Protein AF-A0A4Y9ZM59-F1 (afdb_monomer_lite)

Secondary structure (DSSP, 8-state):
-----------PPPHHHHHHHHHHHHHHHHHT-SS-EEEEEEEEEETT-B-TTSSBHHHHSGGG---EEEE---STTHHHHHHHHHHHHHHTT--EEEEEEE--TTT-HHHHHHHHHHTTT-EEEEEPPPPPPPSSHHHHHHHHHHHHHHHS-TT--SHHHHHHHHHHHHHHHHHHHHHHHHHHHHHH---TT--GGG--SGGGS-EEEEEETTEEEEE-TTS------------GGGTGGGG----GGGTTTEEEEEEEE-S-------------------------------

Structure (mmCIF, N/CA/C/O backbone):
data_AF-A0A4Y9ZM59-F1
#
_entry.id   AF-A0A4Y9ZM59-F1
#
loop_
_atom_site.group_PDB
_atom_site.id
_atom_site.type_symbol
_atom_site.label_atom_id
_atom_site.label_alt_id
_atom_site.label_comp_id
_atom_site.label_asym_id
_atom_site.label_entity_id
_atom_site.label_seq_id
_atom_site.pdbx_PDB_ins_code
_atom_site.Cartn_x
_atom_site.Cartn_y
_atom_site.Cartn_z
_atom_site.occupancy
_atom_site.B_iso_or_equiv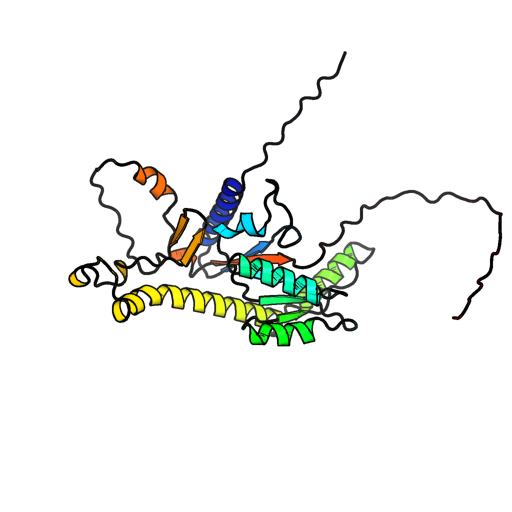
_atom_site.auth_seq_id
_atom_site.auth_comp_id
_atom_site.auth_asym_id
_atom_site.auth_atom_id
_atom_site.pdbx_PDB_model_num
ATOM 1 N N . MET A 1 1 ? 53.837 2.249 18.910 1.00 37.16 1 MET A N 1
ATOM 2 C CA . MET A 1 1 ? 52.799 3.289 18.779 1.00 37.16 1 MET A CA 1
ATOM 3 C C . MET A 1 1 ? 51.640 2.631 18.051 1.00 37.16 1 MET A C 1
ATOM 5 O O . MET A 1 1 ? 51.620 2.629 16.829 1.00 37.16 1 MET A O 1
ATOM 9 N N . ALA A 1 2 ? 50.800 1.910 18.793 1.00 40.06 2 ALA A N 1
ATOM 10 C CA . ALA A 1 2 ? 49.597 1.300 18.241 1.00 40.06 2 ALA A CA 1
ATOM 11 C C . ALA A 1 2 ? 48.566 2.420 18.102 1.00 40.06 2 ALA A C 1
ATOM 13 O O . ALA A 1 2 ? 48.286 3.103 19.083 1.00 40.06 2 ALA A O 1
ATOM 14 N N . SER A 1 3 ? 48.089 2.670 16.886 1.00 45.97 3 SER A N 1
ATOM 15 C CA . SER A 1 3 ? 46.972 3.580 16.667 1.00 45.97 3 SER A CA 1
ATOM 16 C C . SER A 1 3 ? 45.722 2.918 17.234 1.00 45.97 3 SER A C 1
ATOM 18 O O . SER A 1 3 ? 45.238 1.933 16.675 1.00 45.97 3 SER A O 1
ATOM 20 N N . GLU A 1 4 ? 45.231 3.433 18.353 1.00 49.91 4 GLU A N 1
ATOM 21 C CA . GLU A 1 4 ? 43.876 3.176 18.821 1.00 49.91 4 GLU A CA 1
ATOM 22 C C . GLU A 1 4 ? 42.927 3.711 17.741 1.00 49.91 4 GLU A C 1
ATOM 24 O O . GLU A 1 4 ? 42.759 4.917 17.575 1.00 49.91 4 GLU A O 1
ATOM 29 N N . GLN A 1 5 ? 42.384 2.813 16.917 1.00 52.41 5 GLN A N 1
ATOM 30 C CA . GLN A 1 5 ? 41.197 3.124 16.134 1.00 52.41 5 GLN A CA 1
ATOM 31 C C . GLN A 1 5 ? 40.055 3.211 17.141 1.00 52.41 5 GLN A C 1
ATOM 33 O O . GLN A 1 5 ? 39.626 2.190 17.675 1.00 52.41 5 GLN A O 1
ATOM 38 N N . GLU A 1 6 ? 39.619 4.433 17.442 1.00 52.19 6 GLU A N 1
ATOM 39 C CA . GLU A 1 6 ? 38.349 4.663 18.119 1.00 52.19 6 GLU A CA 1
ATOM 40 C C . GLU A 1 6 ? 37.259 3.954 17.315 1.00 52.19 6 GLU A C 1
ATOM 42 O O . GLU A 1 6 ? 36.920 4.335 16.192 1.00 52.19 6 GLU A O 1
ATOM 47 N N . ASP A 1 7 ? 36.765 2.864 17.891 1.00 57.44 7 ASP A N 1
ATOM 48 C CA . ASP A 1 7 ? 35.659 2.070 17.390 1.00 57.44 7 ASP A CA 1
ATOM 49 C C . ASP A 1 7 ? 34.407 2.951 17.500 1.00 57.44 7 ASP A C 1
ATOM 51 O O . ASP A 1 7 ? 33.736 2.996 18.534 1.00 57.44 7 ASP A O 1
ATOM 55 N N . ASN A 1 8 ? 34.167 3.773 16.473 1.00 59.28 8 ASN A N 1
ATOM 56 C CA . ASN A 1 8 ? 33.028 4.679 16.398 1.00 59.28 8 ASN A CA 1
ATOM 57 C C . ASN A 1 8 ? 31.763 3.824 16.269 1.00 59.28 8 ASN A C 1
ATOM 59 O O . ASN A 1 8 ? 31.292 3.523 15.170 1.00 59.28 8 ASN A O 1
ATOM 63 N N . LYS A 1 9 ? 31.276 3.338 17.413 1.00 72.25 9 LYS A N 1
ATOM 64 C CA . LYS A 1 9 ? 30.174 2.391 17.515 1.00 72.25 9 LYS A CA 1
ATOM 65 C C . LYS A 1 9 ? 28.905 3.086 17.040 1.00 72.25 9 LYS A C 1
ATOM 67 O O . LYS A 1 9 ? 28.252 3.798 17.799 1.00 72.25 9 LYS A O 1
ATOM 72 N N . VAL A 1 10 ? 28.581 2.888 15.765 1.00 79.38 10 VAL A N 1
ATOM 73 C CA . VAL A 1 10 ? 27.355 3.393 15.148 1.00 79.38 10 VAL A CA 1
ATOM 74 C C . VAL A 1 10 ? 26.171 2.888 15.969 1.00 79.38 10 VAL A C 1
ATOM 76 O O . VAL A 1 10 ? 25.938 1.683 16.070 1.00 79.38 10 VAL A O 1
ATOM 79 N N . ILE A 1 11 ? 25.443 3.811 16.598 1.00 89.00 11 ILE A N 1
ATOM 80 C CA . ILE A 1 11 ? 24.232 3.486 17.350 1.00 89.00 11 ILE A CA 1
ATOM 81 C C . ILE A 1 11 ? 23.124 3.244 16.331 1.00 89.00 11 ILE A C 1
ATOM 83 O O . ILE A 1 11 ? 22.674 4.166 15.653 1.00 89.00 11 ILE A O 1
ATOM 87 N N . ILE A 1 12 ? 22.709 1.988 16.213 1.00 91.94 12 ILE A N 1
ATOM 88 C CA . ILE A 1 12 ? 21.618 1.583 15.332 1.00 91.94 12 ILE A CA 1
ATOM 89 C C . ILE A 1 12 ? 20.288 1.889 16.043 1.00 91.94 12 ILE A C 1
ATOM 91 O O . ILE A 1 12 ? 20.091 1.409 17.164 1.00 91.94 12 ILE A O 1
ATOM 95 N N . PRO A 1 13 ? 19.381 2.681 15.441 1.00 93.19 13 PRO A N 1
ATOM 96 C CA . PRO A 1 13 ? 18.074 2.950 16.032 1.00 93.19 13 PRO A CA 1
ATOM 97 C C . PRO A 1 13 ? 17.221 1.676 16.090 1.00 93.19 13 PRO A C 1
ATOM 99 O O . PRO A 1 13 ? 17.312 0.812 15.218 1.00 93.19 13 PRO A O 1
ATOM 102 N N . SER A 1 14 ? 16.367 1.571 17.110 1.00 94.19 14 SER A N 1
ATOM 103 C CA . SER A 1 14 ? 15.358 0.510 17.182 1.00 94.19 14 SER A CA 1
ATOM 104 C C . SER A 1 14 ? 14.241 0.738 16.162 1.00 94.19 14 SER A C 1
ATOM 106 O O . SER A 1 14 ? 13.995 1.875 15.750 1.00 94.19 14 SER A O 1
ATOM 108 N N . ASP A 1 15 ? 13.502 -0.320 15.821 1.00 93.12 15 ASP A N 1
ATOM 109 C CA . ASP A 1 15 ? 12.327 -0.203 14.945 1.00 93.12 15 ASP A CA 1
ATOM 110 C C . ASP A 1 15 ? 11.278 0.750 15.510 1.00 93.12 15 ASP A C 1
ATOM 112 O O . ASP A 1 15 ? 10.716 1.546 14.773 1.00 93.12 15 ASP A O 1
ATOM 116 N N . ASP A 1 16 ? 11.061 0.735 16.826 1.00 91.69 16 ASP A N 1
ATOM 117 C CA . ASP A 1 16 ? 10.148 1.669 17.490 1.00 91.69 16 ASP A CA 1
ATOM 118 C C . ASP A 1 16 ? 10.571 3.132 17.269 1.00 91.69 16 ASP A C 1
ATOM 120 O O . ASP A 1 16 ? 9.745 3.984 16.940 1.00 91.69 16 ASP A O 1
ATOM 124 N N . THR A 1 17 ? 11.873 3.419 17.368 1.00 94.12 17 THR A N 1
ATOM 125 C CA . THR A 1 17 ? 12.410 4.762 17.095 1.00 94.12 17 THR A CA 1
ATOM 126 C C . THR A 1 17 ? 12.196 5.144 15.632 1.00 94.12 17 THR A C 1
ATOM 128 O O . THR A 1 17 ? 11.771 6.261 15.331 1.00 94.12 17 THR A O 1
ATOM 131 N N . PHE A 1 18 ? 12.464 4.206 14.724 1.00 93.75 18 PHE A N 1
ATOM 132 C CA . PHE A 1 18 ? 12.279 4.381 13.290 1.00 93.75 18 PHE A CA 1
ATOM 133 C C . PHE A 1 18 ? 10.810 4.662 12.933 1.00 93.75 18 PHE A C 1
ATOM 135 O O . PHE A 1 18 ? 10.507 5.689 12.329 1.00 93.75 18 PHE A O 1
ATOM 142 N N . VAL A 1 19 ? 9.887 3.815 13.383 1.00 92.69 19 VAL A N 1
ATOM 143 C CA . VAL A 1 19 ? 8.442 3.937 13.147 1.00 92.69 19 VAL A CA 1
ATOM 144 C C . VAL A 1 19 ? 7.892 5.235 13.722 1.00 92.69 19 VAL A C 1
ATOM 146 O O . VAL A 1 19 ? 7.147 5.936 13.039 1.00 92.69 19 VAL A O 1
ATOM 149 N N . LYS A 1 20 ? 8.281 5.608 14.948 1.00 91.75 20 LYS A N 1
ATOM 150 C CA . LYS A 1 20 ? 7.868 6.882 15.557 1.00 91.75 20 LYS A CA 1
ATOM 151 C C . LYS A 1 20 ? 8.358 8.082 14.758 1.00 91.75 20 LYS A C 1
ATOM 153 O O . LYS A 1 20 ? 7.621 9.061 14.640 1.00 91.75 20 LYS A O 1
ATOM 158 N N . SER A 1 21 ? 9.565 8.007 14.198 1.00 95.31 21 SER A N 1
ATOM 159 C CA . SER A 1 21 ? 10.110 9.051 13.329 1.00 95.31 21 SER A CA 1
ATOM 160 C C . SER A 1 21 ? 9.319 9.167 12.024 1.00 95.31 21 SER A C 1
ATOM 162 O O . SER A 1 21 ? 8.886 10.269 11.685 1.00 95.31 21 SER A O 1
ATOM 164 N N . VAL A 1 22 ? 9.040 8.044 11.352 1.00 93.31 22 VAL A N 1
ATOM 165 C CA . VAL A 1 22 ? 8.212 8.012 10.132 1.00 93.31 22 VAL A CA 1
ATOM 166 C C . VAL A 1 22 ? 6.808 8.551 10.416 1.00 93.31 22 VAL A C 1
ATOM 168 O O . VAL A 1 22 ? 6.355 9.469 9.738 1.00 93.31 22 VAL A O 1
ATOM 171 N N . ALA A 1 23 ? 6.145 8.063 11.468 1.00 91.12 23 ALA A N 1
ATOM 172 C CA . ALA A 1 23 ? 4.816 8.524 11.867 1.00 91.12 23 ALA A CA 1
ATOM 173 C C . ALA A 1 23 ? 4.802 10.019 12.227 1.00 91.12 23 ALA A C 1
ATOM 175 O O . ALA A 1 23 ? 3.873 10.740 11.871 1.00 91.12 23 ALA A O 1
ATOM 176 N N . GLY A 1 24 ? 5.833 10.501 12.927 1.00 92.19 24 GLY A N 1
ATOM 177 C CA . GLY A 1 24 ? 5.987 11.916 13.256 1.00 92.19 24 GLY A CA 1
ATOM 178 C C . GLY A 1 24 ? 6.138 12.788 12.013 1.00 92.19 24 GLY A C 1
ATOM 179 O O . GLY A 1 24 ? 5.516 13.847 11.935 1.00 92.19 24 GLY A O 1
ATOM 180 N N . HIS A 1 25 ? 6.905 12.323 11.025 1.00 94.06 25 HIS A N 1
ATOM 181 C CA . HIS A 1 25 ? 7.064 13.022 9.755 1.00 94.06 25 HIS A CA 1
ATOM 182 C C . HIS A 1 25 ? 5.752 13.070 8.964 1.00 94.06 25 HIS A C 1
ATOM 184 O O . HIS A 1 25 ? 5.335 14.156 8.572 1.00 94.06 25 HIS A O 1
ATOM 190 N N . ILE A 1 26 ? 5.055 11.933 8.836 1.00 89.25 26 ILE A N 1
ATOM 191 C CA . ILE A 1 26 ? 3.725 11.848 8.209 1.00 89.25 26 ILE A CA 1
ATOM 192 C C . ILE A 1 26 ? 2.765 12.870 8.830 1.00 89.25 26 ILE A C 1
ATOM 194 O O . ILE A 1 26 ? 2.164 13.676 8.120 1.00 89.25 26 ILE A O 1
ATOM 198 N N . ARG A 1 27 ? 2.669 12.894 10.167 1.00 86.94 27 ARG A N 1
ATOM 199 C CA . ARG A 1 27 ? 1.811 13.847 10.890 1.00 86.94 27 ARG A CA 1
ATOM 200 C C . ARG A 1 27 ? 2.196 15.296 10.618 1.00 86.94 27 ARG A C 1
ATOM 202 O O . ARG A 1 27 ? 1.320 16.126 10.407 1.00 86.94 27 ARG A O 1
ATOM 209 N N . SER A 1 28 ? 3.492 15.602 10.617 1.00 89.94 28 SER A N 1
ATOM 210 C CA . SER A 1 28 ? 3.974 16.956 10.337 1.00 89.94 28 SER A CA 1
ATOM 211 C C . SER A 1 28 ? 3.612 17.411 8.923 1.00 89.94 28 SER A C 1
ATOM 213 O O . SER A 1 28 ? 3.236 18.567 8.747 1.00 89.94 28 SER A O 1
ATOM 215 N N . CYS A 1 29 ? 3.725 16.529 7.927 1.00 88.81 29 CYS A N 1
ATOM 216 C CA . CYS A 1 29 ? 3.346 16.830 6.548 1.00 88.81 29 CYS A CA 1
ATOM 217 C C . CYS A 1 29 ? 1.842 17.078 6.433 1.00 88.81 29 CYS A C 1
ATOM 219 O O . CYS A 1 29 ? 1.421 18.086 5.873 1.00 88.81 29 CYS A O 1
ATOM 221 N N . ALA A 1 30 ? 1.037 16.200 7.022 1.00 84.38 30 ALA A N 1
ATOM 222 C CA . ALA A 1 30 ? -0.411 16.298 6.960 1.00 84.38 30 ALA A CA 1
ATOM 223 C C . ALA A 1 30 ? -0.966 17.518 7.720 1.00 84.38 30 ALA A C 1
ATOM 225 O O . ALA A 1 30 ? -1.867 18.182 7.219 1.00 84.38 30 ALA A O 1
ATOM 226 N N . ALA A 1 31 ? -0.383 17.892 8.866 1.00 85.38 31 ALA A N 1
ATOM 227 C CA . ALA A 1 31 ? -0.738 19.128 9.575 1.00 85.38 31 ALA A CA 1
ATOM 228 C C . ALA A 1 31 ? -0.400 20.401 8.772 1.00 85.38 31 ALA A C 1
ATOM 230 O O . ALA A 1 31 ? -1.023 21.443 8.971 1.00 85.38 31 ALA A O 1
ATOM 231 N N . GLY A 1 32 ? 0.589 20.323 7.876 1.00 84.38 32 GLY A N 1
ATOM 232 C CA . GLY A 1 32 ? 0.970 21.407 6.973 1.00 84.38 32 GLY A CA 1
ATOM 233 C C . GLY A 1 32 ? 0.144 21.484 5.686 1.00 84.38 32 GLY A C 1
ATOM 234 O O . GLY A 1 32 ? 0.296 22.456 4.947 1.00 84.38 32 GLY A O 1
ATOM 235 N N . SER A 1 33 ? -0.714 20.497 5.408 1.00 81.31 33 SER A N 1
ATOM 236 C CA . SER A 1 33 ? -1.552 20.471 4.207 1.00 81.31 33 SER A CA 1
ATOM 237 C C . SER A 1 33 ? -2.942 21.039 4.489 1.00 81.31 33 SER A C 1
ATOM 239 O O . SER A 1 33 ? -3.630 20.621 5.424 1.00 81.31 33 SER A O 1
ATOM 241 N N . SER A 1 34 ? -3.377 21.997 3.668 1.00 78.25 34 SER A N 1
ATOM 242 C CA . SER A 1 34 ? -4.744 22.533 3.713 1.00 78.25 34 SER A CA 1
ATOM 243 C C . SER A 1 34 ? -5.733 21.720 2.878 1.00 78.25 34 SER A C 1
ATOM 245 O O . SER A 1 34 ? -6.927 21.770 3.151 1.00 78.25 34 SER A O 1
ATOM 247 N N . GLU A 1 35 ? -5.234 20.973 1.895 1.00 80.25 35 GLU A N 1
ATOM 248 C CA . GLU A 1 35 ? -6.019 20.167 0.959 1.00 80.25 35 GLU A CA 1
ATOM 249 C C . GLU A 1 35 ? -5.703 18.673 1.132 1.00 80.25 35 GLU A C 1
ATOM 251 O O . GLU A 1 35 ? -4.628 18.336 1.651 1.00 80.25 35 GLU A O 1
ATOM 256 N N . PRO A 1 36 ? -6.594 17.774 0.675 1.00 77.44 36 PRO A N 1
ATOM 257 C CA . PRO A 1 36 ? -6.268 16.365 0.505 1.00 77.44 36 PRO A CA 1
ATOM 258 C C . PRO A 1 36 ? -5.009 16.171 -0.347 1.00 77.44 36 PRO A C 1
ATOM 260 O O . PRO A 1 36 ? -4.845 16.798 -1.394 1.00 77.44 36 PRO A O 1
ATOM 263 N N . ALA A 1 37 ? -4.112 15.308 0.114 1.00 84.44 37 ALA A N 1
ATOM 264 C CA . ALA A 1 37 ? -2.832 15.025 -0.515 1.00 84.44 37 ALA A CA 1
ATOM 265 C C . ALA A 1 37 ? -2.479 13.536 -0.406 1.00 84.44 37 ALA A C 1
ATOM 267 O O . ALA A 1 37 ? -3.027 12.800 0.411 1.00 84.44 37 ALA A O 1
ATOM 268 N N . HIS A 1 38 ? -1.506 13.100 -1.201 1.00 85.44 38 HIS A N 1
ATOM 269 C CA . HIS A 1 38 ? -0.930 11.761 -1.095 1.00 85.44 38 HIS A CA 1
ATOM 270 C C . HIS A 1 38 ? 0.494 11.851 -0.559 1.00 85.44 38 HIS A C 1
ATOM 272 O O . HIS A 1 38 ? 1.251 12.761 -0.905 1.00 85.44 38 HIS A O 1
ATOM 278 N N . MET A 1 39 ? 0.884 10.869 0.243 1.00 89.56 39 MET A N 1
ATOM 279 C CA . MET A 1 39 ? 2.252 10.688 0.701 1.00 89.56 39 MET A CA 1
ATOM 280 C C . MET A 1 39 ? 2.691 9.254 0.448 1.00 89.56 39 MET A C 1
ATOM 282 O O . MET A 1 39 ? 2.140 8.303 0.994 1.00 89.56 39 MET A O 1
ATOM 286 N N . TYR A 1 40 ? 3.742 9.104 -0.344 1.00 91.69 40 TYR A N 1
ATOM 287 C CA . TYR A 1 40 ? 4.323 7.805 -0.640 1.00 91.69 40 TYR A CA 1
ATOM 288 C C . TYR A 1 40 ? 5.501 7.543 0.296 1.00 91.69 40 TYR A C 1
ATOM 290 O O . TYR A 1 40 ? 6.443 8.334 0.367 1.00 91.69 40 TYR A O 1
ATOM 298 N N . VAL A 1 41 ? 5.445 6.429 1.024 1.00 94.25 41 VAL A N 1
ATOM 299 C CA . VAL A 1 41 ? 6.530 5.945 1.881 1.00 94.25 41 VAL A CA 1
ATOM 300 C C . VAL A 1 41 ? 7.220 4.799 1.155 1.00 94.25 41 VAL A C 1
ATOM 302 O O . VAL A 1 41 ? 6.751 3.663 1.172 1.00 94.25 41 VAL A O 1
ATOM 305 N N . GLU A 1 42 ? 8.330 5.100 0.488 1.00 96.12 42 GLU A N 1
ATOM 306 C CA . GLU A 1 42 ? 9.127 4.093 -0.212 1.00 96.12 42 GLU A CA 1
ATOM 307 C C . GLU A 1 42 ? 9.954 3.254 0.772 1.00 96.12 42 GLU A C 1
ATOM 309 O O . GLU A 1 42 ? 10.648 3.776 1.647 1.00 96.12 42 GLU A O 1
ATOM 314 N N . THR A 1 43 ? 9.878 1.932 0.624 1.00 95.12 43 THR A N 1
ATOM 315 C CA . THR A 1 43 ? 10.712 0.974 1.365 1.00 95.12 43 THR A CA 1
ATOM 316 C C . THR A 1 43 ? 12.021 0.670 0.634 1.00 95.12 43 THR A C 1
ATOM 318 O O . THR A 1 43 ? 12.172 0.915 -0.560 1.00 95.12 43 THR A O 1
ATOM 321 N N . ALA A 1 44 ? 12.993 0.086 1.334 1.00 92.31 44 ALA A N 1
ATOM 322 C CA . ALA A 1 44 ? 14.298 -0.238 0.769 1.00 92.31 44 ALA A CA 1
ATOM 323 C C . ALA A 1 44 ? 14.401 -1.720 0.373 1.00 92.31 44 ALA A C 1
ATOM 325 O O . ALA A 1 44 ? 14.603 -2.597 1.211 1.00 92.31 44 ALA A O 1
ATOM 326 N N . GLY A 1 45 ? 14.337 -2.021 -0.923 1.00 93.44 45 GLY A N 1
ATOM 327 C CA . GLY A 1 45 ? 14.488 -3.390 -1.423 1.00 93.44 45 GLY A CA 1
ATOM 328 C C . GLY A 1 45 ? 13.193 -4.203 -1.359 1.00 93.44 45 GLY A C 1
ATOM 329 O O . GLY A 1 45 ? 12.140 -3.706 -1.738 1.00 93.44 45 GLY A O 1
ATOM 330 N N . GLY A 1 46 ? 13.294 -5.475 -0.965 1.00 92.38 46 GLY A N 1
ATOM 331 C CA . GLY A 1 46 ? 12.179 -6.421 -0.955 1.00 92.38 46 GLY A CA 1
ATOM 332 C C . GLY A 1 46 ? 11.305 -6.323 0.298 1.00 92.38 46 GLY A C 1
ATOM 333 O O . GLY A 1 46 ? 11.761 -5.830 1.330 1.00 92.38 46 GLY A O 1
ATOM 334 N N . VAL A 1 47 ? 10.106 -6.919 0.271 1.00 94.69 47 VAL A N 1
ATOM 335 C CA . VAL A 1 47 ? 9.223 -7.028 1.458 1.00 94.69 47 VAL A CA 1
ATOM 336 C C . VAL A 1 47 ? 9.965 -7.557 2.706 1.00 94.69 47 VAL A C 1
ATOM 338 O O . VAL A 1 47 ? 9.835 -7.022 3.803 1.00 94.69 47 VAL A O 1
ATOM 341 N N . HIS A 1 48 ? 10.833 -8.558 2.537 1.00 95.81 48 HIS A N 1
ATOM 342 C CA . HIS A 1 48 ? 11.616 -9.165 3.621 1.00 95.81 48 HIS A CA 1
ATOM 343 C C . HIS A 1 48 ? 13.045 -8.634 3.750 1.00 95.81 48 HIS A C 1
ATOM 345 O O . HIS A 1 48 ? 13.850 -9.221 4.475 1.00 95.81 48 HIS A O 1
ATOM 351 N N . SER A 1 49 ? 13.390 -7.546 3.060 1.00 96.25 49 SER A N 1
ATOM 352 C CA . SER A 1 49 ? 14.692 -6.922 3.277 1.00 96.25 49 SER A CA 1
ATOM 353 C C . SER A 1 49 ? 14.840 -6.530 4.755 1.00 96.25 49 SER A C 1
ATOM 355 O O . SER A 1 49 ? 13.865 -6.079 5.363 1.00 96.25 49 SER A O 1
ATOM 357 N N . PRO A 1 50 ? 16.021 -6.751 5.357 1.00 96.19 50 PRO A N 1
ATOM 358 C CA . PRO A 1 50 ? 16.248 -6.406 6.749 1.00 96.19 50 PRO A CA 1
ATOM 359 C C . PRO A 1 50 ? 16.343 -4.887 6.919 1.00 96.19 50 PRO A C 1
ATOM 361 O O . PRO A 1 50 ? 16.927 -4.196 6.082 1.00 96.19 50 PRO A O 1
ATOM 364 N N . THR A 1 51 ? 15.795 -4.375 8.015 1.00 94.56 51 THR A N 1
ATOM 365 C CA . THR A 1 51 ? 16.020 -3.004 8.479 1.00 94.56 51 THR A CA 1
ATOM 366 C C . THR A 1 51 ? 17.422 -2.873 9.081 1.00 94.56 51 THR A C 1
ATOM 368 O O . THR A 1 51 ? 18.152 -3.857 9.235 1.00 94.56 51 THR A O 1
ATOM 371 N N . LEU A 1 52 ? 17.809 -1.656 9.473 1.00 91.31 52 LEU A N 1
ATOM 372 C CA . LEU A 1 52 ? 19.083 -1.437 10.166 1.00 91.31 52 LEU A CA 1
ATOM 373 C C . LEU A 1 52 ? 19.174 -2.210 11.492 1.00 91.31 52 LEU A C 1
ATOM 375 O O . LEU A 1 52 ? 20.271 -2.607 11.874 1.00 91.31 52 LEU A O 1
ATOM 379 N N . SER A 1 53 ? 18.044 -2.450 12.166 1.00 92.56 53 SER A N 1
ATOM 380 C CA . SER A 1 53 ? 17.982 -3.207 13.422 1.00 92.56 53 SER A CA 1
ATOM 381 C C . SER A 1 53 ? 18.053 -4.730 13.214 1.00 92.56 53 SER A C 1
ATOM 383 O O . SER A 1 53 ? 18.281 -5.472 14.170 1.00 92.56 53 SER A O 1
ATOM 385 N N . GLY A 1 54 ? 17.892 -5.200 11.970 1.00 93.62 54 GLY A N 1
ATOM 386 C CA . GLY A 1 54 ? 17.936 -6.611 11.582 1.00 93.62 54 GLY A CA 1
ATOM 387 C C . GLY A 1 54 ? 16.574 -7.310 11.505 1.00 93.62 54 GLY A C 1
ATOM 388 O O . GLY A 1 54 ? 16.518 -8.457 11.058 1.00 93.62 54 GLY A O 1
ATOM 389 N N . THR A 1 55 ? 15.480 -6.653 11.892 1.00 95.00 55 THR A N 1
ATOM 390 C CA . THR A 1 55 ? 14.114 -7.149 11.652 1.00 95.00 55 THR A CA 1
ATOM 391 C C . THR A 1 55 ? 13.742 -7.048 10.177 1.00 95.00 55 THR A C 1
ATOM 393 O O . THR A 1 55 ? 14.393 -6.340 9.409 1.00 95.00 55 THR A O 1
ATOM 396 N N . THR A 1 56 ? 12.700 -7.756 9.736 1.00 96.50 56 THR A N 1
ATOM 397 C CA . THR A 1 56 ? 12.228 -7.591 8.354 1.00 96.50 56 THR A CA 1
ATOM 398 C C . THR A 1 56 ? 11.436 -6.293 8.218 1.00 96.50 56 THR A C 1
ATOM 400 O O . THR A 1 56 ? 10.736 -5.899 9.149 1.00 96.50 56 THR A O 1
ATOM 403 N N . GLN A 1 57 ? 11.498 -5.636 7.055 1.00 95.19 57 GLN A N 1
ATOM 404 C CA . GLN A 1 57 ? 10.701 -4.428 6.804 1.00 95.19 57 GLN A CA 1
ATOM 405 C C . GLN A 1 57 ? 9.205 -4.655 7.045 1.00 95.19 57 GLN A C 1
ATOM 407 O O . GLN A 1 57 ? 8.555 -3.816 7.662 1.00 95.19 57 GLN A O 1
ATOM 412 N N . LEU A 1 58 ? 8.670 -5.804 6.631 1.00 95.19 58 LEU A N 1
ATOM 413 C CA . LEU A 1 58 ? 7.282 -6.164 6.912 1.00 95.19 58 LEU A CA 1
ATOM 414 C C . LEU A 1 58 ? 6.930 -6.174 8.407 1.00 95.19 58 LEU A C 1
ATOM 416 O O . LEU A 1 58 ? 5.793 -5.893 8.761 1.00 95.19 58 LEU A O 1
ATOM 420 N N . ASP A 1 59 ? 7.865 -6.521 9.288 1.00 94.69 59 ASP A N 1
ATOM 421 C CA . ASP A 1 59 ? 7.603 -6.496 10.729 1.00 94.69 59 ASP A CA 1
ATOM 422 C C . ASP A 1 59 ? 7.797 -5.076 11.282 1.00 94.69 59 ASP A C 1
ATOM 424 O O . ASP A 1 59 ? 6.981 -4.597 12.070 1.00 94.69 59 ASP A O 1
ATOM 428 N N . ALA A 1 60 ? 8.829 -4.368 10.814 1.00 94.50 60 ALA A N 1
ATOM 429 C CA . ALA A 1 60 ? 9.154 -3.021 11.270 1.00 94.50 60 ALA A CA 1
ATOM 430 C C . ALA A 1 60 ? 8.073 -1.990 10.912 1.00 94.50 60 ALA A C 1
ATOM 432 O O . ALA A 1 60 ? 7.721 -1.170 11.749 1.00 94.50 60 ALA A O 1
ATOM 433 N N . TYR A 1 61 ? 7.512 -2.021 9.700 1.00 94.69 61 TYR A N 1
ATOM 434 C CA . TYR A 1 61 ? 6.497 -1.047 9.273 1.00 94.69 61 TYR A CA 1
ATOM 435 C C . TYR A 1 61 ? 5.076 -1.394 9.742 1.00 94.69 61 TYR A C 1
ATOM 437 O O . TYR A 1 61 ? 4.186 -0.544 9.650 1.00 94.69 61 TYR A O 1
ATOM 445 N N . ARG A 1 62 ? 4.831 -2.613 10.245 1.00 93.06 62 ARG A N 1
ATOM 446 C CA . ARG A 1 62 ? 3.481 -3.090 10.585 1.00 93.06 62 ARG A CA 1
ATOM 447 C C . ARG A 1 62 ? 2.711 -2.179 11.551 1.00 93.06 62 ARG A C 1
ATOM 449 O O . ARG A 1 62 ? 1.512 -2.004 11.313 1.00 93.06 62 ARG A O 1
ATOM 456 N N . PRO A 1 63 ? 3.328 -1.569 12.585 1.00 92.25 63 PRO A N 1
ATOM 457 C CA . PRO A 1 63 ? 2.602 -0.691 13.501 1.00 92.25 63 PRO A CA 1
ATOM 458 C C . PRO A 1 63 ? 2.016 0.568 12.843 1.00 92.25 63 PRO A C 1
ATOM 460 O O . PRO A 1 63 ? 1.113 1.169 13.414 1.00 92.25 63 PRO A O 1
ATOM 463 N N . LEU A 1 64 ? 2.497 0.977 11.660 1.00 91.00 64 LEU A N 1
ATOM 464 C CA . LEU A 1 64 ? 1.926 2.119 10.934 1.00 91.00 64 LEU A CA 1
ATOM 465 C C . LEU A 1 64 ? 0.604 1.782 10.231 1.00 91.00 64 LEU A C 1
ATOM 467 O O . LEU A 1 64 ? -0.157 2.694 9.934 1.00 91.00 64 LEU A O 1
ATOM 471 N N . PHE A 1 65 ? 0.354 0.497 9.941 1.00 91.56 65 PHE A N 1
ATOM 472 C CA . PHE A 1 65 ? -0.855 -0.004 9.273 1.00 91.56 65 PHE A CA 1
ATOM 473 C C . PHE A 1 65 ? -1.284 0.823 8.039 1.00 91.56 65 PHE A C 1
ATOM 475 O O . PHE A 1 65 ? -2.455 1.171 7.846 1.00 91.56 65 PHE A O 1
ATOM 482 N N . LEU A 1 66 ? -0.293 1.157 7.208 1.00 91.38 66 LEU A N 1
ATOM 483 C CA . LEU A 1 66 ? -0.495 1.934 5.991 1.00 91.38 66 LEU A CA 1
ATOM 484 C C . LEU A 1 66 ? -1.118 1.066 4.880 1.00 91.38 66 LEU A C 1
ATOM 486 O O . LEU A 1 66 ? -0.685 -0.081 4.699 1.00 91.38 66 LEU A O 1
ATOM 490 N N . PRO A 1 67 ? -2.074 1.611 4.104 1.00 92.19 67 PRO A N 1
ATOM 491 C CA . PRO A 1 67 ? -2.435 1.068 2.796 1.00 92.19 67 PRO A CA 1
ATOM 492 C C . PRO A 1 67 ? -1.176 0.850 1.940 1.00 92.19 67 PRO A C 1
ATOM 494 O O . PRO A 1 67 ? -0.203 1.599 2.053 1.00 92.19 67 PRO A O 1
ATOM 497 N N . THR A 1 68 ? -1.130 -0.219 1.145 1.00 95.62 68 THR A N 1
ATOM 498 C CA . THR A 1 68 ? 0.115 -0.684 0.508 1.00 95.62 68 THR A CA 1
ATOM 499 C C . THR A 1 68 ? -0.037 -0.884 -0.995 1.00 95.62 68 THR A C 1
ATOM 501 O O . THR A 1 68 ? -0.979 -1.518 -1.470 1.00 95.62 68 THR A O 1
ATOM 504 N N . ILE A 1 69 ? 0.965 -0.419 -1.741 1.00 97.19 69 ILE A N 1
ATOM 505 C CA . ILE A 1 69 ? 1.167 -0.728 -3.157 1.00 97.19 69 ILE A CA 1
ATOM 506 C C . ILE A 1 69 ? 2.318 -1.726 -3.266 1.00 97.19 69 ILE A C 1
ATOM 508 O O . ILE A 1 69 ? 3.423 -1.479 -2.769 1.00 97.19 69 ILE A O 1
ATOM 512 N N . LEU A 1 70 ? 2.077 -2.844 -3.949 1.00 97.94 70 LEU A N 1
ATOM 513 C CA . LEU A 1 70 ? 3.105 -3.847 -4.225 1.00 97.94 70 LEU A CA 1
ATOM 514 C C . LEU A 1 70 ? 3.597 -3.727 -5.670 1.00 97.94 70 LEU A C 1
ATOM 516 O O . LEU A 1 70 ? 2.828 -3.872 -6.616 1.00 97.94 70 LEU A O 1
ATOM 520 N N . VAL A 1 71 ? 4.901 -3.540 -5.855 1.00 97.81 71 VAL A N 1
ATOM 521 C CA . VAL A 1 71 ? 5.532 -3.565 -7.179 1.00 97.81 71 VAL A CA 1
ATOM 522 C C . VAL A 1 71 ? 5.978 -4.988 -7.516 1.00 97.81 71 VAL A C 1
ATOM 524 O O . VAL A 1 71 ? 6.907 -5.519 -6.907 1.00 97.81 71 VAL A O 1
ATOM 527 N N . GLY A 1 72 ? 5.307 -5.619 -8.475 1.00 96.62 72 GLY A N 1
ATOM 528 C CA . GLY A 1 72 ? 5.606 -6.962 -8.964 1.00 96.62 72 GLY A CA 1
ATOM 529 C C . GLY A 1 72 ? 6.840 -7.035 -9.870 1.00 96.62 72 GLY A C 1
ATOM 530 O O . GLY A 1 72 ? 7.373 -6.027 -10.334 1.00 96.62 72 GLY A O 1
ATOM 531 N N . ASP A 1 73 ? 7.291 -8.260 -10.145 1.00 96.19 73 ASP A N 1
ATOM 532 C CA . ASP A 1 73 ? 8.422 -8.536 -11.044 1.00 96.19 73 ASP A CA 1
ATOM 533 C C . ASP A 1 73 ? 7.917 -9.016 -12.417 1.00 96.19 73 ASP A C 1
ATOM 535 O O . ASP A 1 73 ? 7.167 -9.991 -12.532 1.00 96.19 73 ASP A O 1
ATOM 539 N N . SER A 1 74 ? 8.334 -8.327 -13.479 1.00 96.00 74 SER A N 1
ATOM 540 C CA . SER A 1 74 ? 7.951 -8.632 -14.861 1.00 96.00 74 SER A CA 1
ATOM 541 C C . SER A 1 74 ? 8.787 -9.744 -15.504 1.00 96.00 74 SER A C 1
ATOM 543 O O . SER A 1 74 ? 8.422 -10.249 -16.563 1.00 96.00 74 SER A O 1
ATOM 545 N N . LYS A 1 75 ? 9.889 -10.165 -14.870 1.00 95.25 75 LYS A N 1
ATOM 546 C CA . LYS A 1 75 ? 10.856 -11.122 -15.434 1.00 95.25 75 LYS A CA 1
ATOM 547 C C . LYS A 1 75 ? 10.463 -12.581 -15.181 1.00 95.25 75 LYS A C 1
ATOM 549 O O . LYS A 1 75 ? 9.490 -12.888 -14.490 1.00 95.25 75 LYS A O 1
ATOM 554 N N . LEU A 1 76 ? 11.275 -13.514 -15.689 1.00 95.56 76 LEU A N 1
ATOM 555 C CA . LEU A 1 76 ? 11.134 -14.946 -15.405 1.00 95.56 76 LEU A CA 1
ATOM 556 C C . LEU A 1 76 ? 11.112 -15.233 -13.896 1.00 95.56 76 LEU A C 1
ATOM 558 O O . LEU A 1 76 ? 12.021 -14.843 -13.156 1.00 95.56 76 LEU A O 1
ATOM 562 N N . GLY A 1 77 ? 10.091 -15.976 -13.468 1.00 96.25 77 GLY A N 1
ATOM 563 C CA . GLY A 1 77 ? 9.829 -16.285 -12.059 1.00 96.25 77 GLY A CA 1
ATOM 564 C C . GLY A 1 77 ? 9.081 -15.177 -11.309 1.00 96.25 77 GLY A C 1
ATOM 565 O O . GLY A 1 77 ? 8.703 -15.384 -10.158 1.00 96.25 77 GLY A O 1
ATOM 566 N N . GLY A 1 78 ? 8.819 -14.043 -11.964 1.00 96.88 78 GLY A N 1
ATOM 567 C CA . GLY A 1 78 ? 8.211 -12.866 -11.357 1.00 96.88 78 GLY A CA 1
ATOM 568 C C . GLY A 1 78 ? 6.771 -13.064 -10.887 1.00 96.88 78 GLY A C 1
ATOM 569 O O . GLY A 1 78 ? 6.377 -12.501 -9.869 1.00 96.88 78 GLY A O 1
ATOM 570 N N . ILE A 1 79 ? 6.007 -13.949 -11.541 1.00 98.06 79 ILE A N 1
ATOM 571 C CA . ILE A 1 79 ? 4.678 -14.371 -11.062 1.00 98.06 79 ILE A CA 1
ATOM 572 C C . ILE A 1 79 ? 4.782 -14.938 -9.642 1.00 98.06 79 ILE A C 1
ATOM 574 O O . ILE A 1 79 ? 4.094 -14.483 -8.732 1.00 98.06 79 ILE A O 1
ATOM 578 N N . SER A 1 80 ? 5.681 -15.906 -9.442 1.00 98.19 80 SER A N 1
ATOM 579 C CA . SER A 1 80 ? 5.838 -16.579 -8.153 1.00 98.19 80 SER A CA 1
ATOM 580 C C . SER A 1 80 ? 6.346 -15.627 -7.074 1.00 98.19 80 SER A C 1
ATOM 582 O O . SER A 1 80 ? 5.806 -15.640 -5.971 1.00 98.19 80 SER A O 1
ATOM 584 N N . SER A 1 81 ? 7.334 -14.776 -7.375 1.00 97.25 81 SER A N 1
ATOM 585 C CA . SER A 1 81 ? 7.856 -13.822 -6.386 1.00 97.25 81 SER A CA 1
ATOM 586 C C . SER A 1 81 ? 6.837 -12.746 -6.013 1.00 97.25 81 SER A C 1
ATOM 588 O O . SER A 1 81 ? 6.762 -12.364 -4.846 1.00 97.25 81 SER A O 1
ATOM 590 N N . THR A 1 82 ? 6.025 -12.290 -6.971 1.00 98.31 82 THR A N 1
ATOM 591 C CA . THR A 1 82 ? 4.960 -11.308 -6.716 1.00 98.31 82 THR A CA 1
ATOM 592 C C . THR A 1 82 ? 3.880 -11.907 -5.819 1.00 98.31 82 THR A C 1
ATOM 594 O O . THR A 1 82 ? 3.517 -11.294 -4.818 1.00 98.31 82 THR A O 1
ATOM 597 N N . ILE A 1 83 ? 3.422 -13.130 -6.112 1.00 98.44 83 ILE A N 1
ATOM 598 C CA . ILE A 1 83 ? 2.427 -13.830 -5.284 1.00 98.44 83 ILE A CA 1
ATOM 599 C C . ILE A 1 83 ? 2.971 -14.090 -3.877 1.00 98.44 83 ILE A C 1
ATOM 601 O O . ILE A 1 83 ? 2.301 -13.758 -2.906 1.00 98.44 83 ILE A O 1
ATOM 605 N N . ALA A 1 84 ? 4.198 -14.600 -3.751 1.00 98.25 84 ALA A N 1
ATOM 606 C CA . ALA A 1 84 ? 4.804 -14.851 -2.444 1.00 98.25 84 ALA A CA 1
ATOM 607 C C . ALA A 1 84 ? 4.966 -13.560 -1.618 1.00 98.25 84 ALA A C 1
ATOM 609 O O . ALA A 1 84 ? 4.744 -13.563 -0.409 1.00 98.25 84 ALA A O 1
ATOM 610 N N . SER A 1 85 ? 5.315 -12.443 -2.267 1.00 98.19 85 SER A N 1
ATOM 611 C CA . SER A 1 85 ? 5.415 -11.135 -1.606 1.00 98.19 85 SER A CA 1
ATOM 612 C C . SER A 1 85 ? 4.052 -10.632 -1.131 1.00 98.19 85 SER A C 1
ATOM 614 O O . SER A 1 85 ? 3.932 -10.158 -0.002 1.00 98.19 85 SER A O 1
ATOM 616 N N . TYR A 1 86 ? 3.019 -10.780 -1.964 1.00 98.38 86 TYR A N 1
ATOM 617 C CA . TYR A 1 86 ? 1.640 -10.465 -1.600 1.00 98.38 86 TYR A CA 1
ATOM 618 C C . TYR A 1 86 ? 1.160 -11.315 -0.419 1.00 98.38 86 TYR A C 1
ATOM 620 O O . TYR A 1 86 ? 0.637 -10.784 0.553 1.00 98.38 86 TYR A O 1
ATOM 628 N N . GLU A 1 87 ? 1.382 -12.628 -0.448 1.00 98.06 87 GLU A N 1
ATOM 629 C CA . GLU A 1 87 ? 0.994 -13.515 0.651 1.00 98.06 87 GLU A CA 1
ATOM 630 C C . GLU A 1 87 ? 1.721 -13.154 1.952 1.00 98.06 87 GLU A C 1
ATOM 632 O O . GLU A 1 87 ? 1.103 -13.142 3.014 1.00 98.06 87 GLU A O 1
ATOM 637 N N . ALA A 1 88 ? 3.002 -12.781 1.887 1.00 97.88 88 ALA A N 1
ATOM 638 C CA . ALA A 1 88 ? 3.758 -12.332 3.055 1.00 97.88 88 ALA A CA 1
ATOM 639 C C . ALA A 1 88 ? 3.206 -11.033 3.676 1.00 97.88 88 ALA A C 1
ATOM 641 O O . ALA A 1 88 ? 3.201 -10.910 4.907 1.00 97.88 88 ALA A O 1
ATOM 642 N N . LEU A 1 89 ? 2.730 -10.100 2.840 1.00 97.25 89 LEU A N 1
ATOM 643 C CA . LEU A 1 89 ? 2.005 -8.891 3.249 1.00 97.25 89 LEU A CA 1
ATOM 644 C C . LEU A 1 89 ? 0.669 -9.261 3.914 1.00 97.25 89 LEU A C 1
ATOM 646 O O . LEU A 1 89 ? 0.423 -8.878 5.060 1.00 97.25 89 LEU A O 1
ATOM 650 N N . GLN A 1 90 ? -0.153 -10.075 3.247 1.00 96.06 90 GLN A N 1
ATOM 651 C CA . GLN A 1 90 ? -1.468 -10.484 3.754 1.00 96.06 90 GLN A CA 1
ATOM 652 C C . GLN A 1 90 ? -1.373 -11.252 5.078 1.00 96.06 90 GLN A C 1
ATOM 654 O O . GLN A 1 90 ? -2.160 -11.006 5.988 1.00 96.06 90 GLN A O 1
ATOM 659 N N . LEU A 1 91 ? -0.389 -12.144 5.230 1.00 96.56 91 LEU A N 1
ATOM 660 C CA . LEU A 1 91 ? -0.172 -12.910 6.466 1.00 96.56 91 LEU A CA 1
ATOM 661 C C . LEU A 1 91 ? 0.143 -12.024 7.676 1.00 96.56 91 LEU A C 1
ATOM 663 O O . LEU A 1 91 ? -0.114 -12.421 8.810 1.00 96.56 91 LEU A O 1
ATOM 667 N N . ARG A 1 92 ? 0.689 -10.827 7.447 1.00 94.44 92 ARG A N 1
ATOM 668 C CA . ARG A 1 92 ? 0.934 -9.823 8.493 1.00 94.44 92 ARG A CA 1
ATOM 669 C C . ARG A 1 92 ? -0.209 -8.828 8.633 1.00 94.44 92 ARG A C 1
ATOM 671 O O . ARG A 1 92 ? -0.131 -7.920 9.454 1.00 94.44 92 ARG A O 1
ATOM 678 N N . GLY A 1 93 ? -1.280 -9.012 7.869 1.00 93.75 93 GLY A N 1
ATOM 679 C CA . GLY A 1 93 ? -2.452 -8.157 7.890 1.00 93.75 93 GLY A CA 1
ATOM 680 C C . GLY A 1 93 ? -2.208 -6.799 7.252 1.00 93.75 93 GLY A C 1
ATOM 681 O O . GLY A 1 93 ? -2.813 -5.841 7.702 1.00 93.75 93 GLY A O 1
ATOM 682 N N . TYR A 1 94 ? -1.318 -6.683 6.264 1.00 95.44 94 TYR A N 1
ATOM 683 C CA . TYR A 1 94 ? -1.302 -5.498 5.405 1.00 95.44 94 TYR A CA 1
ATOM 684 C C . TYR A 1 94 ? -2.534 -5.479 4.496 1.00 95.44 94 TYR A C 1
ATOM 686 O O . TYR A 1 94 ? -3.095 -6.527 4.177 1.00 95.44 94 TYR A O 1
ATOM 694 N N . ILE A 1 95 ? -2.926 -4.281 4.064 1.00 94.56 95 ILE A N 1
ATOM 695 C CA . ILE A 1 95 ? -3.938 -4.075 3.027 1.00 94.56 95 ILE A CA 1
ATOM 696 C C . ILE A 1 95 ? -3.192 -3.690 1.754 1.00 94.56 95 ILE A C 1
ATOM 698 O O . ILE A 1 95 ? -2.522 -2.660 1.725 1.00 94.56 95 ILE A O 1
ATOM 702 N N . VAL A 1 96 ? -3.265 -4.538 0.727 1.00 96.56 96 VAL A N 1
ATOM 703 C CA . VAL A 1 96 ? -2.674 -4.259 -0.588 1.00 96.56 96 VAL A CA 1
ATOM 704 C C . VAL A 1 96 ? -3.766 -3.760 -1.527 1.00 96.56 96 VAL A C 1
ATOM 706 O O . VAL A 1 96 ? -4.601 -4.549 -1.970 1.00 96.56 96 VAL A O 1
ATOM 709 N N . ASP A 1 97 ? -3.748 -2.468 -1.842 1.00 95.12 97 ASP A N 1
ATOM 710 C CA . ASP A 1 97 ? -4.798 -1.827 -2.646 1.00 95.12 97 ASP A CA 1
ATOM 711 C C . ASP A 1 97 ? -4.569 -1.964 -4.148 1.00 95.12 97 ASP A C 1
ATOM 713 O O . ASP A 1 97 ? -5.522 -2.019 -4.929 1.00 95.12 97 ASP A O 1
ATOM 717 N N . SER A 1 98 ? -3.303 -2.036 -4.558 1.00 96.19 98 SER A N 1
ATOM 718 C CA . SER A 1 98 ? -2.919 -2.105 -5.963 1.00 96.19 98 SER A CA 1
ATOM 719 C C . SER A 1 98 ? -1.582 -2.816 -6.144 1.00 96.19 98 SER A C 1
ATOM 721 O O . SER A 1 98 ? -0.683 -2.740 -5.298 1.00 96.19 98 SER A O 1
ATOM 723 N N . ILE A 1 99 ? -1.448 -3.502 -7.278 1.00 97.75 99 ILE A N 1
ATOM 724 C CA . ILE A 1 99 ? -0.207 -4.129 -7.721 1.00 97.75 99 ILE A CA 1
ATOM 725 C C . ILE A 1 99 ? 0.234 -3.490 -9.032 1.00 97.75 99 ILE A C 1
ATOM 727 O O . ILE A 1 99 ? -0.504 -3.483 -10.019 1.00 97.75 99 ILE A O 1
ATOM 731 N N . LEU A 1 100 ? 1.462 -2.982 -9.057 1.00 97.75 100 LEU A N 1
ATOM 732 C CA . LEU A 1 100 ? 2.047 -2.343 -10.234 1.00 97.75 100 LEU A CA 1
ATOM 733 C C . LEU A 1 100 ? 3.184 -3.201 -10.774 1.00 97.75 100 LEU A C 1
ATOM 735 O O . LEU A 1 100 ? 3.943 -3.779 -10.005 1.00 97.75 100 LEU A O 1
ATOM 739 N N . LEU A 1 101 ? 3.348 -3.277 -12.088 1.00 96.00 101 LEU A N 1
ATOM 740 C CA . LEU A 1 101 ? 4.513 -3.920 -12.693 1.00 96.00 101 LEU A CA 1
ATOM 741 C C . LEU A 1 101 ? 4.800 -3.354 -14.077 1.00 96.00 101 LEU A C 1
ATOM 743 O O . LEU A 1 101 ? 3.945 -2.726 -14.697 1.00 96.00 101 LEU A O 1
ATOM 747 N N . PHE A 1 102 ? 6.001 -3.609 -14.584 1.00 96.94 102 PHE A N 1
ATOM 748 C CA . PHE A 1 102 ? 6.291 -3.324 -15.982 1.00 96.94 102 PHE A CA 1
ATOM 749 C C . PHE A 1 102 ? 5.754 -4.422 -16.900 1.00 96.94 102 PHE A C 1
ATOM 751 O O . PHE A 1 102 ? 5.661 -5.594 -16.523 1.00 96.94 102 PHE A O 1
ATOM 758 N N . LYS A 1 103 ? 5.433 -4.039 -18.131 1.00 95.94 103 LYS A N 1
ATOM 759 C CA . LYS A 1 103 ? 5.215 -4.959 -19.234 1.00 95.94 103 LYS A CA 1
ATOM 760 C C . LYS A 1 103 ? 6.551 -5.524 -19.704 1.00 95.94 103 LYS A C 1
ATOM 762 O O . LYS A 1 103 ? 7.611 -4.916 -19.591 1.00 95.94 103 LYS A O 1
ATOM 767 N N . ASP A 1 104 ? 6.456 -6.731 -20.216 1.00 95.62 104 ASP A N 1
ATOM 768 C CA . ASP A 1 104 ? 7.512 -7.556 -20.778 1.00 95.62 104 ASP A CA 1
ATOM 769 C C . ASP A 1 104 ? 6.847 -8.475 -21.809 1.00 95.62 104 ASP A C 1
ATOM 771 O O . ASP A 1 104 ? 6.264 -9.508 -21.466 1.00 95.62 104 ASP A O 1
ATOM 775 N N . ASP A 1 105 ? 6.870 -8.068 -23.075 1.00 93.44 105 ASP A N 1
ATOM 776 C CA . ASP A 1 105 ? 6.136 -8.741 -24.157 1.00 93.44 105 ASP A CA 1
ATOM 777 C C . ASP A 1 105 ? 6.503 -10.222 -24.326 1.00 93.44 105 ASP A C 1
ATOM 779 O O . ASP A 1 105 ? 5.742 -10.984 -24.926 1.00 93.44 105 ASP A O 1
ATOM 783 N N . TYR A 1 106 ? 7.644 -10.647 -23.776 1.00 95.44 106 TYR A N 1
ATOM 784 C CA . TYR A 1 106 ? 8.071 -12.035 -23.785 1.00 95.44 106 TYR A CA 1
ATOM 785 C C . TYR A 1 106 ? 7.418 -12.849 -22.658 1.00 95.44 106 TYR A C 1
ATOM 787 O O . TYR A 1 106 ? 6.808 -13.883 -22.934 1.00 95.44 106 TYR A O 1
ATOM 795 N N . TYR A 1 107 ? 7.523 -12.411 -21.398 1.00 95.81 107 TYR A N 1
ATOM 796 C CA . TYR A 1 107 ? 7.014 -13.181 -20.252 1.00 95.81 107 TYR A CA 1
ATOM 797 C C . TYR A 1 107 ? 5.526 -12.981 -19.981 1.00 95.81 107 TYR A C 1
ATOM 799 O O . TYR A 1 107 ? 4.873 -13.903 -19.493 1.00 95.81 107 TYR A O 1
ATOM 807 N N . ARG A 1 108 ? 4.975 -11.802 -20.284 1.00 96.50 108 ARG A N 1
ATOM 808 C CA . ARG A 1 108 ? 3.531 -11.532 -20.162 1.00 96.50 108 ARG A CA 1
ATOM 809 C C . ARG A 1 108 ? 2.954 -11.773 -18.762 1.00 96.50 108 ARG A C 1
ATOM 811 O O . ARG A 1 108 ? 1.772 -12.067 -18.609 1.00 96.50 108 ARG A O 1
ATOM 818 N N . ASN A 1 109 ? 3.777 -11.583 -17.721 1.00 97.62 109 ASN A N 1
ATOM 819 C CA . ASN A 1 109 ? 3.403 -11.838 -16.323 1.00 97.62 109 ASN A CA 1
ATOM 820 C C . ASN A 1 109 ? 2.135 -11.083 -15.887 1.00 97.62 109 ASN A C 1
ATOM 822 O O . ASN A 1 109 ? 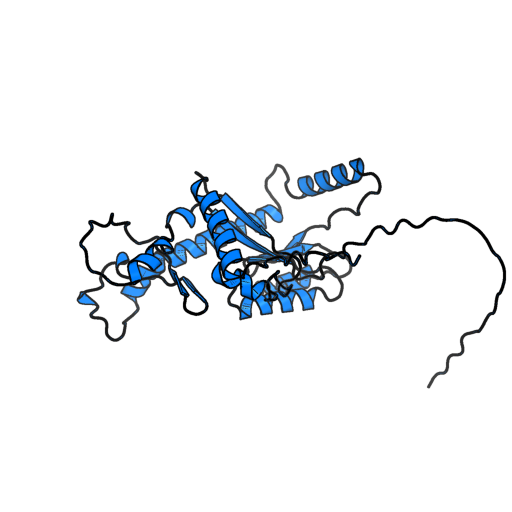1.341 -11.629 -15.122 1.00 97.62 109 ASN A O 1
ATOM 826 N N . TRP A 1 110 ? 1.937 -9.844 -16.354 1.00 97.06 110 TRP A N 1
ATOM 827 C CA . TRP A 1 110 ? 0.778 -9.033 -15.965 1.00 97.06 110 TRP A CA 1
ATOM 828 C C . TRP A 1 110 ? -0.537 -9.685 -16.369 1.00 97.06 110 TRP A C 1
ATOM 830 O O . TRP A 1 110 ? -1.476 -9.617 -15.597 1.00 97.06 110 TRP A O 1
ATOM 840 N N . GLU A 1 111 ? -0.611 -10.371 -17.511 1.00 97.38 111 GLU A N 1
ATOM 841 C CA . GLU A 1 111 ? -1.865 -10.977 -17.970 1.00 97.38 111 GLU A CA 1
ATOM 842 C C . GLU A 1 111 ? -2.360 -12.042 -16.996 1.00 97.38 111 GLU A C 1
ATOM 844 O O . GLU A 1 111 ? -3.527 -12.046 -16.607 1.00 97.38 111 GLU A O 1
ATOM 849 N N . TYR A 1 112 ? -1.445 -12.902 -16.543 1.00 97.81 112 TYR A N 1
ATOM 850 C CA . TYR A 1 112 ? -1.753 -13.901 -15.529 1.00 97.81 112 TYR A CA 1
ATOM 851 C C . TYR A 1 112 ? -2.109 -13.239 -14.191 1.00 97.81 112 TYR A C 1
ATOM 853 O O . TYR A 1 112 ? -3.142 -13.554 -13.591 1.00 97.81 112 TYR A O 1
ATOM 861 N N . LEU A 1 113 ? -1.270 -12.304 -13.728 1.00 98.12 113 LEU A N 1
ATOM 862 C CA . LEU A 1 113 ? -1.436 -11.659 -12.425 1.00 98.12 113 LEU A CA 1
ATOM 863 C C . LEU A 1 113 ? -2.729 -10.838 -12.349 1.00 98.12 113 LEU A C 1
ATOM 865 O O . LEU A 1 113 ? -3.388 -10.876 -11.314 1.00 98.12 113 LEU A O 1
ATOM 869 N N . THR A 1 114 ? -3.144 -10.171 -13.430 1.00 97.81 114 THR A N 1
ATOM 870 C CA . THR A 1 114 ? -4.409 -9.425 -13.493 1.00 97.81 114 THR A CA 1
ATOM 871 C C . THR A 1 114 ? -5.596 -10.331 -13.190 1.00 97.81 114 THR A C 1
ATOM 873 O O . THR A 1 114 ? -6.379 -10.014 -12.298 1.00 97.81 114 THR A O 1
ATOM 876 N N . SER A 1 115 ? -5.717 -11.484 -13.859 1.00 97.38 115 SER A N 1
ATOM 877 C CA . SER A 1 115 ? -6.797 -12.433 -13.548 1.00 97.38 115 SER A CA 1
ATOM 878 C C . SER A 1 115 ? -6.679 -13.017 -12.139 1.00 97.38 115 SER A C 1
ATOM 880 O O . SER A 1 115 ? -7.673 -13.107 -11.423 1.00 97.38 115 SER A O 1
ATOM 882 N N . TYR A 1 116 ? -5.459 -13.351 -11.713 1.00 98.06 116 TYR A N 1
ATOM 883 C CA . TYR A 1 116 ? -5.207 -13.959 -10.409 1.00 98.06 116 TYR A CA 1
ATOM 884 C C . TYR A 1 116 ? -5.621 -13.044 -9.244 1.00 98.06 116 TYR A C 1
ATOM 886 O O . TYR A 1 116 ? -6.214 -13.497 -8.262 1.00 98.06 116 TYR A O 1
ATOM 894 N N . PHE A 1 117 ? -5.318 -11.750 -9.336 1.00 98.12 117 PHE A N 1
ATOM 895 C CA . PHE A 1 117 ? -5.623 -10.783 -8.283 1.00 98.12 117 PHE A CA 1
ATOM 896 C C . PHE A 1 117 ? -7.031 -10.192 -8.378 1.00 98.12 117 PHE A C 1
ATOM 898 O O . PHE A 1 117 ? -7.584 -9.819 -7.343 1.00 98.12 117 PHE A O 1
ATOM 905 N N . ALA A 1 118 ? -7.666 -10.216 -9.555 1.00 96.81 118 ALA A N 1
ATOM 906 C CA . ALA A 1 118 ? -9.072 -9.837 -9.698 1.00 96.81 118 ALA A CA 1
ATOM 907 C C . ALA A 1 118 ? -9.994 -10.698 -8.814 1.00 96.81 118 ALA A C 1
ATOM 909 O O . ALA A 1 118 ? -10.870 -10.164 -8.138 1.00 96.81 118 ALA A O 1
ATOM 910 N N . GLU A 1 119 ? -9.745 -12.010 -8.728 1.00 95.81 119 GLU A N 1
ATOM 911 C CA . GLU A 1 119 ? -10.475 -12.924 -7.827 1.00 95.81 119 GLU A CA 1
ATOM 912 C C . GLU A 1 119 ? -10.307 -12.576 -6.337 1.00 95.81 119 GLU A C 1
ATOM 914 O O . GLU A 1 119 ? -11.121 -12.971 -5.504 1.00 95.81 119 GLU A O 1
ATOM 919 N N . ARG A 1 120 ? -9.247 -11.835 -5.998 1.00 95.00 120 ARG A N 1
ATOM 920 C CA . ARG A 1 120 ? -8.912 -11.374 -4.641 1.00 95.00 120 ARG A CA 1
ATOM 921 C C . ARG A 1 120 ? -9.298 -9.910 -4.416 1.00 95.00 120 ARG A C 1
ATOM 923 O O . ARG A 1 120 ? -8.998 -9.361 -3.362 1.00 95.00 120 ARG A O 1
ATOM 930 N N . GLY A 1 121 ? -9.947 -9.279 -5.396 1.00 94.75 121 GLY A N 1
ATOM 931 C CA . GLY A 1 121 ? -10.373 -7.885 -5.325 1.00 94.75 121 GLY A CA 1
ATOM 932 C C . GLY A 1 121 ? -9.232 -6.866 -5.374 1.00 94.75 121 GLY A C 1
ATOM 933 O O . GLY A 1 121 ? -9.449 -5.734 -4.952 1.00 94.75 121 GLY A O 1
ATOM 934 N N . VAL A 1 122 ? -8.045 -7.234 -5.871 1.00 96.00 122 VAL A N 1
ATOM 935 C CA . VAL A 1 122 ? -6.878 -6.339 -5.983 1.00 96.00 122 VAL A CA 1
ATOM 936 C C . VAL A 1 122 ? -6.625 -6.010 -7.453 1.00 96.00 122 VAL A C 1
ATOM 938 O O . VAL A 1 122 ? -6.591 -6.906 -8.299 1.00 96.00 122 VAL A O 1
ATOM 941 N N . SER A 1 123 ? -6.462 -4.724 -7.771 1.00 95.44 123 SER A N 1
ATOM 942 C CA . SER A 1 123 ? -6.197 -4.281 -9.141 1.00 95.44 123 SER A CA 1
ATOM 943 C C . SER A 1 123 ? -4.727 -4.489 -9.513 1.00 95.44 123 SER A C 1
ATOM 945 O O . SER A 1 123 ? -3.825 -4.368 -8.685 1.00 95.44 123 SER A O 1
ATOM 947 N N . VAL A 1 124 ? -4.485 -4.813 -10.785 1.00 97.31 124 VAL A N 1
ATOM 948 C CA . VAL A 1 124 ? -3.137 -4.950 -11.346 1.00 97.31 124 VAL A CA 1
ATOM 949 C C . VAL A 1 124 ? -3.008 -4.001 -12.522 1.00 97.31 124 VAL A C 1
ATOM 951 O O . VAL A 1 124 ? -3.770 -4.116 -13.483 1.00 97.31 124 VAL A O 1
ATOM 954 N N . SER A 1 125 ? -2.032 -3.099 -12.461 1.00 96.75 125 SER A N 1
ATOM 955 C CA . SER A 1 125 ? -1.743 -2.141 -13.530 1.00 96.75 125 SER A CA 1
ATOM 956 C C . SER A 1 125 ? -0.340 -2.353 -14.078 1.00 96.75 125 SER A C 1
ATOM 958 O O . SER A 1 125 ? 0.635 -2.387 -13.327 1.00 96.75 125 SER A O 1
ATOM 960 N N . ALA A 1 126 ? -0.245 -2.504 -15.400 1.00 96.06 126 ALA A N 1
ATOM 961 C CA . ALA A 1 126 ? 1.009 -2.761 -16.092 1.00 96.06 126 ALA A CA 1
ATOM 962 C C . ALA A 1 126 ? 1.417 -1.575 -16.971 1.00 96.06 126 ALA A C 1
ATOM 964 O O . ALA A 1 126 ? 0.634 -1.122 -17.809 1.00 96.06 126 ALA A O 1
ATOM 965 N N . PHE A 1 127 ? 2.655 -1.115 -16.813 1.00 95.94 127 PHE A N 1
ATOM 966 C CA . PHE A 1 127 ? 3.217 0.035 -17.528 1.00 95.94 127 PHE A CA 1
ATOM 967 C C . PHE A 1 127 ? 4.318 -0.404 -18.478 1.00 95.94 127 PHE A C 1
ATOM 969 O O . PHE A 1 127 ? 5.008 -1.378 -18.199 1.00 95.94 127 PHE A O 1
ATOM 976 N N . ASP A 1 128 ? 4.513 0.298 -19.588 1.00 95.75 128 ASP A N 1
ATOM 977 C CA . ASP A 1 128 ? 5.677 0.023 -20.433 1.00 95.75 128 ASP A CA 1
ATOM 978 C C . ASP A 1 128 ? 6.961 0.276 -19.620 1.00 95.75 128 ASP A C 1
ATOM 980 O O . ASP A 1 128 ? 6.959 1.150 -18.755 1.00 95.75 128 ASP A O 1
ATOM 984 N N . PRO A 1 129 ? 8.029 -0.519 -19.790 1.00 94.94 129 PRO A N 1
ATOM 985 C CA . PRO A 1 129 ? 9.245 -0.335 -19.008 1.00 94.94 129 PRO A CA 1
ATOM 986 C C . PRO A 1 129 ? 9.929 0.997 -19.357 1.00 94.94 129 PRO A C 1
ATOM 988 O O . PRO A 1 129 ? 9.815 1.462 -20.495 1.00 94.94 129 PRO A O 1
ATOM 991 N N . PRO A 1 130 ? 10.696 1.589 -18.419 1.00 93.94 130 PRO A N 1
ATOM 992 C CA . PRO A 1 130 ? 11.508 2.758 -18.729 1.00 93.94 130 PRO A CA 1
ATOM 993 C C . PRO A 1 130 ? 12.521 2.435 -19.840 1.00 93.94 130 PRO A C 1
ATOM 995 O O . PRO A 1 130 ? 12.930 1.272 -19.984 1.00 93.94 130 PRO A O 1
ATOM 998 N N . PRO A 1 131 ? 12.954 3.445 -20.616 1.00 94.06 131 PRO A N 1
ATOM 999 C CA . PRO A 1 131 ? 13.948 3.244 -21.659 1.00 94.06 131 PRO A CA 1
ATOM 1000 C C . PRO A 1 131 ? 15.261 2.684 -21.078 1.00 94.06 131 PRO A C 1
ATOM 1002 O O . PRO A 1 131 ? 15.566 2.887 -19.897 1.00 94.06 131 PRO A O 1
ATOM 1005 N N . PRO A 1 132 ? 16.065 1.966 -21.885 1.00 94.25 132 PRO A N 1
ATOM 1006 C CA . PRO A 1 132 ? 17.407 1.570 -21.483 1.00 94.25 132 PRO A CA 1
ATOM 1007 C C . PRO A 1 132 ? 18.251 2.787 -21.097 1.00 94.25 132 PRO A C 1
ATOM 1009 O O . PRO A 1 132 ? 18.132 3.845 -21.704 1.00 94.25 132 PRO A O 1
ATOM 1012 N N . ARG A 1 133 ? 19.138 2.605 -20.114 1.00 93.94 133 ARG A N 1
ATOM 1013 C CA . ARG A 1 133 ? 20.044 3.664 -19.663 1.00 93.94 133 ARG A CA 1
ATOM 1014 C C . ARG A 1 133 ? 20.957 4.120 -20.801 1.00 93.94 133 ARG A C 1
ATOM 1016 O O . ARG A 1 133 ? 21.653 3.293 -21.397 1.00 93.94 133 ARG A O 1
ATOM 1023 N N . GLU A 1 134 ? 21.007 5.424 -21.027 1.00 94.94 134 GLU A N 1
ATOM 1024 C CA . GLU A 1 134 ? 21.872 6.046 -22.025 1.00 94.94 134 GLU A CA 1
ATOM 1025 C C . GLU A 1 134 ? 23.281 6.292 -21.464 1.00 94.94 134 GLU A C 1
ATOM 1027 O O . GLU A 1 134 ? 23.486 6.513 -20.269 1.00 94.94 134 GLU A O 1
ATOM 1032 N N . THR A 1 135 ? 24.294 6.255 -22.333 1.00 94.50 135 THR A N 1
ATOM 1033 C CA . THR A 1 135 ? 25.691 6.492 -21.918 1.00 94.50 135 THR A CA 1
ATOM 1034 C C . THR A 1 135 ? 25.986 7.965 -21.651 1.00 94.50 135 THR A C 1
ATOM 1036 O O . THR A 1 135 ? 26.884 8.293 -20.880 1.00 94.50 135 THR A O 1
ATOM 1039 N N . GLU A 1 136 ? 25.272 8.859 -22.333 1.00 96.50 136 GLU A N 1
ATOM 1040 C CA . GLU A 1 136 ? 25.418 10.303 -22.180 1.00 96.50 136 GLU A CA 1
ATOM 1041 C C . GLU A 1 136 ? 24.400 10.817 -21.163 1.00 96.50 136 GLU A C 1
ATOM 1043 O O . GLU A 1 136 ? 23.198 10.699 -21.381 1.00 96.50 136 GLU A O 1
ATOM 1048 N N . ASN A 1 137 ? 24.887 11.442 -20.085 1.00 95.44 137 ASN A N 1
ATOM 1049 C CA . ASN A 1 137 ? 24.044 11.881 -18.968 1.00 95.44 137 ASN A CA 1
ATOM 1050 C C . ASN A 1 137 ? 22.861 12.753 -19.403 1.00 95.44 137 ASN A C 1
ATOM 1052 O O . ASN A 1 137 ? 21.760 12.562 -18.904 1.00 95.44 137 ASN A O 1
ATOM 1056 N N . GLN A 1 138 ? 23.066 13.700 -20.326 1.00 96.31 138 GLN A N 1
ATOM 1057 C CA . GLN A 1 138 ? 21.975 14.577 -20.753 1.00 96.31 138 GLN A CA 1
ATOM 1058 C C . GLN A 1 138 ? 20.885 13.797 -21.497 1.00 96.31 138 GLN A C 1
ATOM 1060 O O . GLN A 1 138 ? 19.709 13.988 -21.220 1.00 96.31 138 GLN A O 1
ATOM 1065 N N . LYS A 1 139 ? 21.269 12.864 -22.376 1.00 95.56 139 LYS A N 1
ATOM 1066 C CA . LYS A 1 139 ? 20.308 12.016 -23.090 1.00 95.56 139 LYS A CA 1
ATOM 1067 C C . LYS A 1 139 ? 19.559 11.073 -22.155 1.00 95.56 139 LYS A C 1
ATOM 1069 O O . LYS A 1 139 ? 18.379 10.846 -22.375 1.00 95.56 139 LYS A O 1
ATOM 1074 N N . ASP A 1 140 ? 20.223 10.552 -21.124 1.00 95.12 140 ASP A N 1
ATOM 1075 C CA . ASP A 1 140 ? 19.598 9.695 -20.106 1.00 95.12 140 ASP A CA 1
ATOM 1076 C C . ASP A 1 140 ? 18.522 10.460 -19.323 1.00 95.12 140 ASP A C 1
ATOM 1078 O O . ASP A 1 140 ? 17.408 9.967 -19.132 1.00 95.12 140 ASP A O 1
ATOM 1082 N N . VAL A 1 141 ? 18.834 11.704 -18.936 1.00 95.44 141 VAL A N 1
ATOM 1083 C CA . VAL A 1 141 ? 17.888 12.620 -18.283 1.00 95.44 141 VAL A CA 1
ATOM 1084 C C . VAL A 1 141 ? 16.716 12.931 -19.210 1.00 95.44 141 VAL A C 1
ATOM 1086 O O . VAL A 1 141 ? 15.570 12.749 -18.806 1.00 95.44 141 VAL A O 1
ATOM 1089 N N . ASP A 1 142 ? 16.985 13.326 -20.456 1.00 96.62 142 ASP A N 1
ATOM 1090 C CA . ASP A 1 142 ? 15.942 13.672 -21.426 1.00 96.62 142 ASP A CA 1
ATOM 1091 C C . ASP A 1 142 ? 15.037 12.462 -21.735 1.00 96.62 142 ASP A C 1
ATOM 1093 O O . ASP A 1 142 ? 13.815 12.589 -21.793 1.00 96.62 142 ASP A O 1
ATOM 1097 N N . ALA A 1 143 ? 15.610 11.264 -21.900 1.00 96.12 143 ALA A N 1
ATOM 1098 C CA . ALA A 1 143 ? 14.858 10.032 -22.141 1.00 96.12 143 ALA A CA 1
ATOM 1099 C C . ALA A 1 143 ? 13.975 9.647 -20.944 1.00 96.12 143 ALA A C 1
ATOM 1101 O O . ALA A 1 143 ? 12.826 9.244 -21.131 1.00 96.12 143 ALA A O 1
ATOM 1102 N N . THR A 1 144 ? 14.492 9.802 -19.724 1.00 94.19 144 THR A N 1
ATOM 1103 C CA . THR A 1 144 ? 13.742 9.533 -18.489 1.00 94.19 144 THR A CA 1
ATOM 1104 C C . THR A 1 144 ? 12.588 10.521 -18.309 1.00 94.19 144 THR A C 1
ATOM 1106 O O . THR A 1 144 ? 11.473 10.110 -17.992 1.00 94.19 144 THR A O 1
ATOM 1109 N N . GLU A 1 145 ? 12.824 11.808 -18.567 1.00 94.62 145 GLU A N 1
ATOM 1110 C CA . GLU A 1 145 ? 11.795 12.848 -18.490 1.00 94.62 145 GLU A CA 1
ATOM 1111 C C . GLU A 1 145 ? 10.682 12.609 -19.520 1.00 94.62 145 GLU A C 1
ATOM 1113 O O . GLU A 1 145 ? 9.501 12.606 -19.175 1.00 94.62 145 GLU A O 1
ATOM 1118 N N . ASN A 1 146 ? 11.047 12.294 -20.767 1.00 95.06 146 ASN A N 1
ATOM 1119 C CA . ASN A 1 146 ? 10.080 11.939 -21.810 1.00 95.06 146 ASN A CA 1
ATOM 1120 C C . ASN A 1 146 ? 9.238 10.712 -21.425 1.00 95.06 146 ASN A C 1
ATOM 1122 O O . ASN A 1 146 ? 8.037 10.664 -21.696 1.00 95.06 146 ASN A O 1
ATOM 1126 N N . TYR A 1 147 ? 9.854 9.718 -20.780 1.00 94.81 147 TYR A N 1
ATOM 1127 C CA . TYR A 1 147 ? 9.137 8.555 -20.270 1.00 94.81 147 TYR A CA 1
ATOM 1128 C C . TYR A 1 147 ? 8.127 8.948 -19.183 1.00 94.81 147 TYR A C 1
ATOM 1130 O O . TYR A 1 147 ? 6.969 8.543 -19.274 1.00 94.81 147 TYR A O 1
ATOM 1138 N N . TYR A 1 148 ? 8.493 9.790 -18.212 1.00 92.94 148 TYR A N 1
ATOM 1139 C CA . TYR A 1 148 ? 7.532 10.268 -17.211 1.00 92.94 148 TYR A CA 1
ATOM 1140 C C . TYR A 1 148 ? 6.388 11.073 -17.827 1.00 92.94 148 TYR A C 1
ATOM 1142 O O . TYR A 1 148 ? 5.230 10.835 -17.487 1.00 92.94 148 TYR A O 1
ATOM 1150 N N . GLN A 1 149 ? 6.676 11.948 -18.790 1.00 92.25 149 GLN A N 1
ATOM 1151 C CA . GLN A 1 149 ? 5.642 12.701 -19.506 1.00 92.25 149 GLN A CA 1
ATOM 1152 C C . GLN A 1 149 ? 4.683 11.782 -20.272 1.00 92.25 149 GLN A C 1
ATOM 1154 O O . GLN A 1 149 ? 3.483 12.042 -20.318 1.00 92.25 149 GLN A O 1
ATOM 1159 N N . SER A 1 150 ? 5.177 10.661 -20.811 1.00 91.50 150 SER A N 1
ATOM 1160 C CA . SER A 1 150 ? 4.323 9.665 -21.471 1.00 91.50 150 SER A CA 1
ATOM 1161 C C . SER A 1 150 ? 3.342 8.969 -20.516 1.00 91.50 150 SER A C 1
ATOM 1163 O O . SER A 1 150 ? 2.270 8.541 -20.944 1.00 91.50 150 SER A O 1
ATOM 1165 N N . LEU A 1 151 ? 3.678 8.885 -19.223 1.00 90.81 151 LEU A N 1
ATOM 1166 C CA . LEU A 1 151 ? 2.810 8.317 -18.187 1.00 90.81 151 LEU A CA 1
ATOM 1167 C C . LEU A 1 151 ? 1.773 9.317 -17.659 1.00 90.81 151 LEU A C 1
ATOM 1169 O O . LEU A 1 151 ? 0.779 8.897 -17.063 1.00 90.81 151 LEU A O 1
ATOM 1173 N N . VAL A 1 152 ? 1.999 10.618 -17.869 1.00 91.88 152 VAL A N 1
ATOM 1174 C CA . VAL A 1 152 ? 1.179 11.717 -17.340 1.00 91.88 152 VAL A CA 1
ATOM 1175 C C . VAL A 1 152 ? 0.723 12.640 -18.486 1.00 91.88 152 VAL A C 1
ATOM 1177 O O . VAL A 1 152 ? 1.109 13.810 -18.527 1.00 91.88 152 VAL A O 1
ATOM 1180 N N . PRO A 1 153 ? -0.076 12.145 -19.453 1.00 88.56 153 PRO A N 1
ATOM 1181 C CA . PRO A 1 153 ? -0.567 12.980 -20.547 1.00 88.56 153 PRO A CA 1
ATOM 1182 C C . PRO A 1 153 ? -1.455 14.125 -20.039 1.00 88.56 153 PRO A C 1
ATOM 1184 O O . PRO A 1 153 ? -2.153 13.989 -19.033 1.00 88.56 153 PRO A O 1
ATOM 1187 N N . GLU A 1 154 ? -1.502 15.233 -20.788 1.00 87.62 154 GLU A N 1
ATOM 1188 C CA . GLU A 1 154 ? -2.328 16.411 -20.458 1.00 87.62 154 GLU A CA 1
ATOM 1189 C C . GLU A 1 154 ? -3.825 16.093 -20.322 1.00 87.62 154 GLU A C 1
ATOM 1191 O O . GLU A 1 154 ? -4.536 16.792 -19.604 1.00 87.62 154 GLU A O 1
ATOM 1196 N N . SER A 1 155 ? -4.308 15.030 -20.980 1.00 89.06 155 SER A N 1
ATOM 1197 C CA . SER A 1 155 ? -5.695 14.568 -20.854 1.00 89.06 155 SER A CA 1
ATOM 1198 C C . SER A 1 155 ? -6.043 14.073 -19.451 1.00 89.06 155 SER A C 1
ATOM 1200 O O . SER A 1 155 ? -7.223 13.966 -19.137 1.00 89.06 155 SER A O 1
ATOM 1202 N N . GLN A 1 156 ? -5.040 13.761 -18.623 1.00 87.62 156 GLN A N 1
ATOM 1203 C CA . GLN A 1 156 ? -5.201 13.110 -17.322 1.00 87.62 156 GLN A CA 1
ATOM 1204 C C . GLN A 1 156 ? -5.934 11.762 -17.398 1.00 87.62 156 GLN A C 1
ATOM 1206 O O . GLN A 1 156 ? -6.582 11.315 -16.453 1.00 87.62 156 GLN A O 1
ATOM 1211 N N . GLU A 1 157 ? -5.812 11.092 -18.540 1.00 85.75 157 GLU A N 1
ATOM 1212 C CA . GLU A 1 157 ? -6.378 9.771 -18.785 1.00 85.75 157 GLU A CA 1
ATOM 1213 C C . GLU A 1 157 ? -5.252 8.750 -18.966 1.00 85.75 157 GLU A C 1
ATOM 1215 O O . GLU A 1 157 ? -4.208 9.047 -19.545 1.00 85.75 157 GLU A O 1
ATOM 1220 N N . GLY A 1 158 ? -5.458 7.522 -18.490 1.00 87.12 158 GLY A N 1
ATOM 1221 C CA . GLY A 1 158 ? -4.507 6.427 -18.678 1.00 87.12 158 GLY A CA 1
ATOM 1222 C C . GLY A 1 158 ? -4.373 5.522 -17.461 1.00 87.12 158 GLY A C 1
ATOM 1223 O O . GLY A 1 158 ? -5.057 5.690 -16.452 1.00 87.12 158 GLY A O 1
ATOM 1224 N N . GLY A 1 159 ? -3.465 4.547 -17.559 1.00 88.25 159 GLY A N 1
ATOM 1225 C CA . GLY A 1 159 ? -3.263 3.540 -16.513 1.00 88.25 159 GLY A CA 1
ATOM 1226 C C . GLY A 1 159 ? -2.872 4.142 -15.162 1.00 88.25 159 GLY A C 1
ATOM 1227 O O . GLY A 1 159 ? -3.389 3.710 -14.138 1.00 88.25 159 GLY A O 1
ATOM 1228 N N . LEU A 1 160 ? -2.019 5.173 -15.150 1.00 92.06 160 LEU A N 1
ATOM 1229 C CA . LEU A 1 160 ? -1.561 5.807 -13.910 1.00 92.06 160 LEU A CA 1
ATOM 1230 C C . LEU A 1 160 ? -2.700 6.550 -13.202 1.00 92.06 160 LEU A C 1
ATOM 1232 O O . LEU A 1 160 ? -2.900 6.365 -12.007 1.00 92.06 160 LEU A O 1
ATOM 1236 N N . PHE A 1 161 ? -3.491 7.327 -13.942 1.00 92.81 161 PHE A N 1
ATOM 1237 C CA . PHE A 1 161 ? -4.663 8.011 -13.392 1.00 92.81 161 PHE A CA 1
ATOM 1238 C C . PHE A 1 161 ? -5.740 7.025 -12.924 1.00 92.81 161 PHE A C 1
ATOM 1240 O O . PHE A 1 161 ? -6.380 7.259 -11.903 1.00 92.81 161 PHE A O 1
ATOM 1247 N N . GLY A 1 162 ? -5.889 5.880 -13.601 1.00 92.25 162 GLY A N 1
ATOM 1248 C CA . GLY A 1 162 ? -6.736 4.784 -13.125 1.00 92.25 162 GLY A CA 1
ATOM 1249 C C . GLY A 1 162 ? -6.263 4.191 -11.792 1.00 92.25 162 GLY A C 1
ATOM 1250 O O . GLY A 1 162 ? -7.088 3.892 -10.927 1.00 92.25 162 GLY A O 1
ATOM 1251 N N . VAL A 1 163 ? -4.945 4.064 -11.594 1.00 93.62 163 VAL A N 1
ATOM 1252 C CA . VAL A 1 163 ? -4.366 3.671 -10.299 1.00 93.62 163 VAL A CA 1
ATOM 1253 C C . VAL A 1 163 ? -4.678 4.720 -9.240 1.00 93.62 163 VAL A C 1
ATOM 1255 O O . VAL A 1 163 ? -5.225 4.351 -8.209 1.00 93.62 163 VAL A O 1
ATOM 1258 N N . LEU A 1 164 ? -4.399 6.001 -9.499 1.00 92.62 164 LEU A N 1
ATOM 1259 C CA . LEU A 1 164 ? -4.672 7.085 -8.547 1.00 92.62 164 LEU A CA 1
ATOM 1260 C C . LEU A 1 164 ? -6.146 7.114 -8.129 1.00 92.62 164 LEU A C 1
ATOM 1262 O O . LEU A 1 164 ? -6.441 7.078 -6.942 1.00 92.62 164 LEU A O 1
ATOM 1266 N N . HIS A 1 165 ? -7.066 7.036 -9.093 1.00 92.19 165 HIS A N 1
ATOM 1267 C CA . HIS A 1 165 ? -8.498 6.974 -8.807 1.00 92.19 165 HIS A CA 1
ATOM 1268 C C . HIS A 1 165 ? -8.881 5.752 -7.959 1.00 92.19 165 HIS A C 1
ATOM 1270 O O . HIS A 1 165 ? -9.735 5.843 -7.080 1.00 92.19 165 HIS A O 1
ATOM 1276 N N . THR A 1 166 ? -8.249 4.601 -8.211 1.00 92.31 166 THR A N 1
ATOM 1277 C CA . THR A 1 166 ? -8.474 3.398 -7.401 1.00 92.31 166 THR A CA 1
ATOM 1278 C C . THR A 1 166 ? -8.011 3.611 -5.963 1.00 92.31 166 THR A C 1
ATOM 1280 O O . THR A 1 166 ? -8.730 3.226 -5.047 1.00 92.31 166 THR A O 1
ATOM 1283 N N . LEU A 1 167 ? -6.840 4.215 -5.758 1.00 91.75 167 LEU A N 1
ATOM 1284 C CA . LEU A 1 167 ? -6.297 4.502 -4.427 1.00 91.75 167 LEU A CA 1
ATOM 1285 C C . LEU A 1 167 ? -7.194 5.495 -3.671 1.00 91.75 167 LEU A C 1
ATOM 1287 O O . LEU A 1 167 ? -7.664 5.176 -2.581 1.00 91.75 167 LEU A O 1
ATOM 1291 N N . ASP A 1 168 ? -7.594 6.590 -4.325 1.00 91.50 168 ASP A N 1
ATOM 1292 C CA . ASP A 1 168 ? -8.564 7.556 -3.792 1.00 91.50 168 ASP A CA 1
ATOM 1293 C C . ASP A 1 168 ? -9.872 6.893 -3.344 1.00 91.50 168 ASP A C 1
ATOM 1295 O O . ASP A 1 168 ? -10.410 7.185 -2.271 1.00 91.50 168 ASP A O 1
ATOM 1299 N N . GLU A 1 169 ? -10.417 6.005 -4.179 1.00 93.31 169 GLU A N 1
ATOM 1300 C CA . GLU A 1 169 ? -11.652 5.290 -3.873 1.00 93.31 169 GLU A CA 1
ATOM 1301 C C . GLU A 1 169 ? -11.471 4.341 -2.686 1.00 93.31 169 GLU A C 1
ATOM 1303 O O . GLU A 1 169 ? -12.317 4.309 -1.793 1.00 93.31 169 GLU A O 1
ATOM 1308 N N . ARG A 1 170 ? -10.361 3.594 -2.636 1.00 92.44 170 ARG A N 1
ATOM 1309 C CA . ARG A 1 170 ? -10.048 2.680 -1.527 1.00 92.44 170 ARG A CA 1
ATOM 1310 C C . ARG A 1 170 ? -9.898 3.425 -0.215 1.00 92.44 170 ARG A C 1
ATOM 1312 O O . ARG A 1 170 ? -10.475 3.007 0.792 1.00 92.44 170 ARG A O 1
ATOM 1319 N N . HIS A 1 171 ? -9.184 4.543 -0.237 1.00 89.44 171 HIS A N 1
ATOM 1320 C CA . HIS A 1 171 ? -9.018 5.402 0.923 1.00 89.44 171 HIS A CA 1
ATOM 1321 C C . HIS A 1 171 ? -10.363 5.949 1.404 1.00 89.44 171 HIS A C 1
ATOM 1323 O O . HIS A 1 171 ? -10.731 5.758 2.565 1.00 89.44 171 HIS A O 1
ATOM 1329 N N . ARG A 1 172 ? -11.167 6.524 0.500 1.00 90.69 172 ARG A N 1
ATOM 1330 C CA . ARG A 1 172 ? -12.508 7.030 0.834 1.00 90.69 172 ARG A CA 1
ATOM 1331 C C . ARG A 1 172 ? -13.413 5.936 1.395 1.00 90.69 172 ARG A C 1
ATOM 1333 O O . ARG A 1 172 ? -14.103 6.161 2.387 1.00 90.69 172 ARG A O 1
ATOM 1340 N N . GLN A 1 173 ? -13.391 4.748 0.793 1.00 93.88 173 GLN A N 1
ATOM 1341 C CA . GLN A 1 173 ? -14.160 3.599 1.259 1.00 93.88 173 GLN A CA 1
ATOM 1342 C C . GLN A 1 173 ? -13.733 3.174 2.668 1.00 93.88 173 GLN A C 1
ATOM 1344 O O . GLN A 1 173 ? -14.595 2.899 3.501 1.00 93.88 173 GLN A O 1
ATOM 1349 N N . ARG A 1 174 ? -12.426 3.144 2.958 1.00 92.00 174 ARG A N 1
ATOM 1350 C CA . ARG A 1 174 ? -11.907 2.818 4.294 1.00 92.00 174 ARG A CA 1
ATOM 1351 C C . ARG A 1 174 ? -12.371 3.829 5.339 1.00 92.00 174 ARG A C 1
ATOM 1353 O O . ARG A 1 174 ? -12.812 3.416 6.409 1.00 92.00 174 ARG A O 1
ATOM 1360 N N . ILE A 1 175 ? -12.299 5.127 5.040 1.00 90.50 175 ILE A N 1
ATOM 1361 C CA . ILE A 1 175 ? -12.762 6.172 5.964 1.00 90.50 175 ILE A CA 1
ATOM 1362 C C . ILE A 1 175 ? -14.267 6.035 6.220 1.00 90.50 175 ILE A C 1
ATOM 1364 O O . ILE A 1 175 ? -14.672 5.933 7.375 1.00 90.50 175 ILE A O 1
ATOM 1368 N N . ALA A 1 176 ? -15.084 5.907 5.172 1.00 93.12 176 ALA A N 1
ATOM 1369 C CA . ALA A 1 176 ? -16.531 5.727 5.316 1.00 93.12 176 ALA A CA 1
ATOM 1370 C C . ALA A 1 176 ? -16.897 4.454 6.110 1.00 93.12 176 ALA A C 1
ATOM 1372 O O . ALA A 1 176 ? -17.861 4.427 6.886 1.00 93.12 176 ALA A O 1
ATOM 1373 N N . GLU A 1 177 ? -16.121 3.383 5.935 1.00 94.75 177 GLU A N 1
ATOM 1374 C CA . GLU A 1 177 ? -16.272 2.153 6.705 1.00 94.75 177 GLU A CA 1
ATOM 1375 C C . GLU A 1 177 ? -16.008 2.410 8.195 1.00 94.75 177 GLU A C 1
ATOM 1377 O O . GLU A 1 177 ? -16.874 2.106 9.016 1.00 94.75 177 GLU A O 1
ATOM 1382 N N . LEU A 1 178 ? -14.885 3.047 8.544 1.00 93.12 178 LEU A N 1
ATOM 1383 C CA . LEU A 1 178 ? -14.526 3.396 9.926 1.00 93.12 178 LEU A CA 1
ATOM 1384 C C . LEU A 1 178 ? -15.536 4.345 10.587 1.00 93.12 178 LEU A C 1
ATOM 1386 O O . LEU A 1 178 ? -15.916 4.134 11.739 1.00 93.12 178 LEU A O 1
ATOM 1390 N N . GLU A 1 179 ? -16.014 5.352 9.860 1.00 93.25 179 GLU A N 1
ATOM 1391 C CA . GLU A 1 179 ? -16.998 6.323 10.352 1.00 93.25 179 GLU A CA 1
ATOM 1392 C C . GLU A 1 179 ? -18.354 5.692 10.664 1.00 93.25 179 GLU A C 1
ATOM 1394 O O . GLU A 1 179 ? -19.036 6.097 11.607 1.00 93.25 179 GLU A O 1
ATOM 1399 N N . SER A 1 180 ? -18.755 4.680 9.893 1.00 94.62 180 SER A N 1
ATOM 1400 C CA . SER A 1 180 ? -20.044 4.011 10.080 1.00 94.62 180 SER A CA 1
ATOM 1401 C C . SER A 1 180 ? -20.000 2.856 11.087 1.00 94.62 180 SER A C 1
ATOM 1403 O O . SER A 1 180 ? -21.057 2.432 11.569 1.00 94.62 180 SER A O 1
ATOM 1405 N N . MET A 1 181 ? -18.811 2.365 11.467 1.00 96.12 181 MET A N 1
ATOM 1406 C CA . MET A 1 181 ? -18.648 1.277 12.444 1.00 96.12 181 MET A CA 1
ATOM 1407 C C . MET A 1 181 ? -19.386 1.507 13.776 1.00 96.12 181 MET A C 1
ATOM 1409 O O . MET A 1 181 ? -20.089 0.582 14.197 1.00 96.12 181 MET A O 1
ATOM 1413 N N . PRO A 1 182 ? -19.295 2.677 14.445 1.00 95.50 182 PRO A N 1
ATOM 1414 C CA . PRO A 1 182 ? -19.957 2.906 15.729 1.00 95.50 182 PRO A CA 1
ATOM 1415 C C . PRO A 1 182 ? -21.467 2.679 15.681 1.00 95.50 182 PRO A C 1
ATOM 1417 O O . PRO A 1 182 ? -22.004 1.905 16.473 1.00 95.50 182 PRO A O 1
ATOM 1420 N N . GLN A 1 183 ? -22.147 3.311 14.719 1.00 95.25 183 GLN A N 1
ATOM 1421 C CA . GLN A 1 183 ? -23.603 3.257 14.619 1.00 95.25 183 GLN A CA 1
ATOM 1422 C C . GLN A 1 183 ? -24.075 1.838 14.307 1.00 95.25 183 GLN A C 1
ATOM 1424 O O . GLN A 1 183 ? -24.917 1.296 15.017 1.00 95.25 183 GLN A O 1
ATOM 1429 N N . ARG A 1 184 ? -23.461 1.185 13.312 1.00 96.50 184 ARG A N 1
ATOM 1430 C CA . ARG A 1 184 ? -23.800 -0.205 12.974 1.00 96.50 184 ARG A CA 1
ATOM 1431 C C . ARG A 1 184 ? -23.588 -1.142 14.159 1.00 96.50 184 ARG A C 1
ATOM 1433 O O . ARG A 1 184 ? -24.341 -2.096 14.319 1.00 96.50 184 ARG A O 1
ATOM 1440 N N . THR A 1 185 ? -22.580 -0.876 14.988 1.00 95.69 185 THR A N 1
ATOM 1441 C CA . THR A 1 185 ? -22.314 -1.672 16.189 1.00 95.69 185 THR A CA 1
ATOM 1442 C C . THR A 1 185 ? -23.428 -1.504 17.219 1.00 95.69 185 THR A C 1
ATOM 1444 O O . THR A 1 185 ? -23.942 -2.509 17.699 1.00 95.69 185 THR A O 1
ATOM 1447 N N . LEU A 1 186 ? -23.868 -0.274 17.499 1.00 95.19 186 LEU A N 1
ATOM 1448 C CA . LEU A 1 186 ? -25.007 -0.018 18.395 1.00 95.19 186 LEU A CA 1
ATOM 1449 C C . LEU A 1 186 ? -26.305 -0.669 17.897 1.00 95.19 186 LEU A C 1
ATOM 1451 O O . LEU A 1 186 ? -27.106 -1.142 18.701 1.00 95.19 186 LEU A O 1
ATOM 1455 N N . ASP A 1 187 ? -26.490 -0.727 16.578 1.00 95.12 187 ASP A N 1
ATOM 1456 C CA . ASP A 1 187 ? -27.694 -1.285 15.961 1.00 95.12 187 ASP A CA 1
ATOM 1457 C C . ASP A 1 187 ? -27.722 -2.824 15.956 1.00 95.12 187 ASP A C 1
ATOM 1459 O O . ASP A 1 187 ? -28.797 -3.421 15.872 1.00 95.12 187 ASP A O 1
ATOM 1463 N N . THR A 1 188 ? -26.558 -3.485 16.004 1.00 96.00 188 THR A N 1
ATOM 1464 C CA . THR A 1 188 ? -26.455 -4.928 15.702 1.00 96.00 188 THR A CA 1
ATOM 1465 C C . THR A 1 188 ? -25.762 -5.771 16.767 1.00 96.00 188 THR A C 1
ATOM 1467 O O . THR A 1 188 ? -26.043 -6.968 16.866 1.00 96.00 188 THR A O 1
ATOM 1470 N N . VAL A 1 189 ? -24.868 -5.192 17.569 1.00 95.31 189 VAL A N 1
ATOM 1471 C CA . VAL A 1 189 ? -24.027 -5.934 18.513 1.00 95.31 189 VAL A CA 1
ATOM 1472 C C . VAL A 1 189 ? -24.595 -5.842 19.923 1.00 95.31 189 VAL A C 1
ATOM 1474 O O . VAL A 1 189 ? -24.898 -4.767 20.427 1.00 95.31 189 VAL A O 1
ATOM 1477 N N . TRP A 1 190 ? -24.677 -6.992 20.595 1.00 95.06 190 TRP A N 1
ATOM 1478 C CA . TRP A 1 190 ? -24.960 -7.073 22.025 1.00 95.06 190 TRP A CA 1
ATOM 1479 C C . TRP A 1 190 ? -23.679 -7.442 22.779 1.00 95.06 190 TRP A C 1
ATOM 1481 O O . TRP A 1 190 ? -23.281 -8.610 22.813 1.00 95.06 190 TRP A O 1
ATOM 1491 N N . TRP A 1 191 ? -23.026 -6.465 23.406 1.00 95.56 191 TRP A N 1
ATOM 1492 C CA . TRP A 1 191 ? -21.796 -6.697 24.161 1.00 95.56 191 TRP A CA 1
ATOM 1493 C C . TRP A 1 191 ? -22.028 -7.473 25.468 1.00 95.56 191 TRP A C 1
ATOM 1495 O O . TRP A 1 191 ? -22.975 -7.200 26.215 1.00 95.56 191 TRP A O 1
ATOM 1505 N N . PRO A 1 192 ? -21.141 -8.419 25.814 1.00 96.31 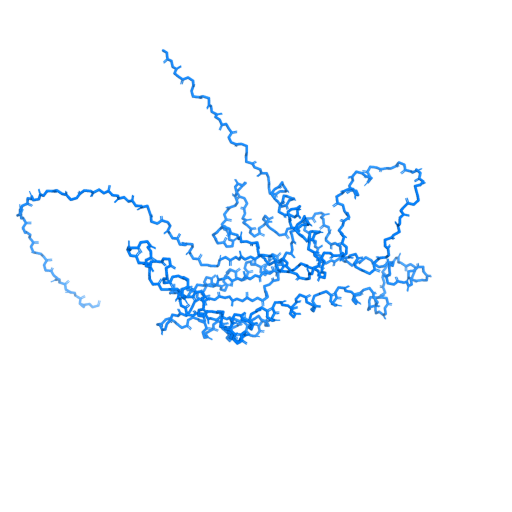192 PRO A N 1
ATOM 1506 C CA . PRO A 1 192 ? -21.171 -9.057 27.120 1.00 96.31 192 PRO A CA 1
ATOM 1507 C C . PRO A 1 192 ? -20.753 -8.053 28.204 1.00 96.31 192 PRO A C 1
ATOM 1509 O O . PRO A 1 192 ? -19.888 -7.213 27.981 1.00 96.31 192 PRO A O 1
ATOM 1512 N N . PHE A 1 193 ? -21.348 -8.158 29.395 1.00 93.94 193 PHE A N 1
ATOM 1513 C CA . PHE A 1 193 ? -21.008 -7.333 30.568 1.00 93.94 193 PHE A CA 1
ATOM 1514 C C . PHE A 1 193 ? -21.147 -5.807 30.383 1.00 93.94 193 PHE A C 1
ATOM 1516 O O . PHE A 1 193 ? -20.650 -5.046 31.209 1.00 93.94 193 PHE A O 1
ATOM 1523 N N . VAL A 1 194 ? -21.874 -5.350 29.356 1.00 93.25 194 VAL A N 1
ATOM 1524 C CA . VAL A 1 194 ? -22.182 -3.932 29.123 1.00 93.25 194 VAL A CA 1
ATOM 1525 C C . VAL A 1 194 ? -23.663 -3.666 29.379 1.00 93.25 194 VAL A C 1
ATOM 1527 O O . VAL A 1 194 ? -24.549 -4.339 28.843 1.00 93.25 194 VAL A O 1
ATOM 1530 N N . GLN A 1 195 ? -23.955 -2.639 30.177 1.00 92.56 195 GLN A N 1
ATOM 1531 C CA . GLN A 1 195 ? -25.310 -2.116 30.311 1.00 92.56 195 GLN A CA 1
ATOM 1532 C C . GLN A 1 195 ? -25.601 -1.168 29.138 1.00 92.56 195 GLN A C 1
ATOM 1534 O O . GLN A 1 195 ? -25.362 0.029 29.234 1.00 92.56 195 GLN A O 1
ATOM 1539 N N . HIS A 1 196 ? -26.157 -1.694 28.041 1.00 90.31 196 HIS A N 1
ATOM 1540 C CA . HIS A 1 196 ? -26.442 -0.940 26.803 1.00 90.31 196 HIS A CA 1
ATOM 1541 C C . HIS A 1 196 ? -27.328 0.301 27.012 1.00 90.31 196 HIS A C 1
ATOM 1543 O O . HIS A 1 196 ? -27.278 1.249 26.243 1.00 90.31 196 HIS A O 1
ATOM 1549 N N . GLY A 1 197 ? -28.096 0.359 28.105 1.00 89.25 197 G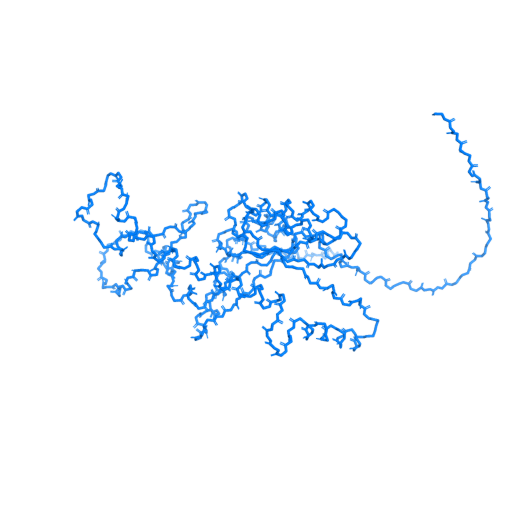LY A N 1
ATOM 1550 C CA . GLY A 1 197 ? -28.809 1.577 28.495 1.00 89.25 197 GLY A CA 1
ATOM 1551 C C . GLY A 1 197 ? -27.907 2.769 28.856 1.00 89.25 197 GLY A C 1
ATOM 1552 O O . GLY A 1 197 ? -28.444 3.857 29.043 1.00 89.25 197 GLY A O 1
ATOM 1553 N N . LEU A 1 198 ? -26.589 2.583 28.981 1.00 90.25 198 LEU A N 1
ATOM 1554 C CA . LEU A 1 198 ? -25.595 3.619 29.296 1.00 90.25 198 LEU A CA 1
ATOM 1555 C C . LEU A 1 198 ? -24.654 3.946 28.123 1.00 90.25 198 LEU A C 1
ATOM 1557 O O . LEU A 1 198 ? -23.913 4.914 28.222 1.00 90.25 198 LEU A O 1
ATOM 1561 N N . VAL A 1 199 ? -24.684 3.160 27.043 1.00 90.12 199 VAL A N 1
ATOM 1562 C CA . VAL A 1 199 ? -23.862 3.339 25.834 1.00 90.12 199 VAL A CA 1
ATOM 1563 C C . VAL A 1 199 ? -24.841 3.485 24.679 1.00 90.12 199 VAL A C 1
ATOM 1565 O O . VAL A 1 199 ? -25.358 2.486 24.180 1.00 90.12 199 VAL A O 1
ATOM 1568 N N . LYS A 1 200 ? -25.196 4.727 24.344 1.00 88.62 200 LYS A N 1
ATOM 1569 C CA . LYS A 1 200 ? -26.291 5.013 23.399 1.00 88.62 200 LYS A CA 1
ATOM 1570 C C . LYS A 1 200 ? -25.839 5.779 22.174 1.00 88.62 200 LYS A C 1
ATOM 1572 O O . LYS A 1 200 ? -26.510 5.694 21.150 1.00 88.62 200 LYS A O 1
ATOM 1577 N N . ASP A 1 201 ? -24.748 6.522 22.293 1.00 92.12 201 ASP A N 1
ATOM 1578 C CA . ASP A 1 201 ? -24.296 7.411 21.241 1.00 92.12 201 ASP A CA 1
ATOM 1579 C C . ASP A 1 201 ? -23.071 6.810 20.536 1.00 92.12 201 ASP A C 1
ATOM 1581 O O . ASP A 1 201 ? -22.214 6.212 21.192 1.00 92.12 201 ASP A O 1
ATOM 1585 N N . PRO A 1 202 ? -22.920 7.001 19.211 1.00 91.88 202 PRO A N 1
ATOM 1586 C CA . PRO A 1 202 ? -21.733 6.579 18.460 1.00 91.88 202 PRO A CA 1
ATOM 1587 C C . PRO A 1 202 ? -20.400 6.975 19.113 1.00 91.88 202 PRO A C 1
ATOM 1589 O O . PRO A 1 202 ? -19.440 6.209 19.084 1.00 91.88 202 PRO A O 1
ATOM 1592 N N . GLN A 1 203 ? -20.347 8.149 19.749 1.00 90.25 203 GLN A N 1
ATOM 1593 C CA . GLN A 1 203 ? -19.168 8.667 20.456 1.00 90.25 203 GLN A CA 1
ATOM 1594 C C . GLN A 1 203 ? -18.711 7.789 21.637 1.00 90.25 203 GLN A C 1
ATOM 1596 O O . GLN A 1 203 ? -17.541 7.847 22.018 1.00 90.25 203 GLN A O 1
ATOM 1601 N N . ASP A 1 204 ? -19.615 6.987 22.209 1.00 89.62 204 ASP A N 1
ATOM 1602 C CA . ASP A 1 204 ? -19.334 6.098 23.340 1.00 89.62 204 ASP A CA 1
ATOM 1603 C C . ASP A 1 204 ? -18.630 4.804 22.888 1.00 89.62 204 ASP A C 1
ATOM 1605 O O . ASP A 1 204 ? -18.141 4.029 23.714 1.00 89.62 204 ASP A O 1
ATOM 1609 N N . VAL A 1 205 ? -18.569 4.555 21.575 1.00 92.19 205 VAL A N 1
ATOM 1610 C CA . VAL A 1 205 ? -17.992 3.346 20.983 1.00 92.19 205 VAL A CA 1
ATOM 1611 C C . VAL A 1 205 ? -16.565 3.621 20.513 1.00 92.19 205 VAL A C 1
ATOM 1613 O O . VAL A 1 205 ? -16.306 4.539 19.734 1.00 92.19 205 VAL A O 1
ATOM 1616 N N . ASN A 1 206 ? -15.614 2.798 20.956 1.00 92.75 206 ASN A N 1
ATOM 1617 C CA . ASN A 1 206 ? -14.245 2.825 20.439 1.00 92.75 206 ASN A CA 1
ATOM 1618 C C . ASN A 1 206 ? -14.150 2.013 19.143 1.00 92.75 206 ASN A C 1
ATOM 1620 O O . ASN A 1 206 ? -14.503 0.835 19.129 1.00 92.75 206 ASN A O 1
ATOM 1624 N N . VAL A 1 207 ? -13.621 2.625 18.082 1.00 94.06 207 VAL A N 1
ATOM 1625 C CA . VAL A 1 207 ? -13.364 1.955 16.800 1.00 94.06 207 VAL A CA 1
ATOM 1626 C C . VAL A 1 207 ? -11.907 1.522 16.761 1.00 94.06 207 VAL A C 1
ATOM 1628 O O . VAL A 1 207 ? -11.014 2.361 16.675 1.00 94.06 207 VAL A O 1
ATOM 1631 N N . ILE A 1 208 ? -11.660 0.218 16.856 1.00 94.19 208 ILE A N 1
ATOM 1632 C CA . ILE A 1 208 ? -10.315 -0.359 16.765 1.00 94.19 208 ILE A CA 1
ATOM 1633 C C . ILE A 1 208 ? -10.077 -0.759 15.307 1.00 94.19 208 ILE A C 1
ATOM 1635 O O . ILE A 1 208 ? -10.696 -1.703 14.825 1.00 94.19 208 ILE A O 1
ATOM 1639 N N . ASP A 1 209 ? -9.189 -0.042 14.622 1.00 91.69 209 ASP A N 1
ATOM 1640 C CA . ASP A 1 209 ? -8.842 -0.278 13.213 1.00 91.69 209 ASP A CA 1
ATOM 1641 C C . ASP A 1 209 ? -7.795 -1.394 13.076 1.00 91.69 209 ASP A C 1
ATOM 1643 O O . ASP A 1 209 ? -7.872 -2.253 12.200 1.00 91.69 209 ASP A O 1
ATOM 1647 N N . SER A 1 210 ? -6.818 -1.434 13.987 1.00 90.50 210 SER A N 1
ATOM 1648 C CA . SER A 1 210 ? -5.800 -2.485 13.991 1.00 90.50 210 SER A CA 1
ATOM 1649 C C . SER A 1 210 ? -5.233 -2.740 15.385 1.00 90.50 210 SER A C 1
ATOM 1651 O O . SER A 1 210 ? -5.403 -1.936 16.300 1.00 90.50 210 SER A O 1
ATOM 1653 N N . ALA A 1 211 ? -4.548 -3.870 15.551 1.00 88.81 211 ALA A N 1
ATOM 1654 C CA . ALA A 1 211 ? -3.779 -4.190 16.746 1.00 88.81 211 ALA A CA 1
ATOM 1655 C C . ALA A 1 211 ? -2.406 -4.734 16.339 1.00 88.81 211 ALA A C 1
ATOM 1657 O O . ALA A 1 211 ? -2.303 -5.505 15.382 1.00 88.81 211 ALA A O 1
ATOM 1658 N N . THR A 1 212 ? -1.345 -4.334 17.038 1.00 86.00 212 THR A N 1
ATOM 1659 C CA . THR A 1 212 ? 0.010 -4.876 16.850 1.00 86.00 212 THR A CA 1
ATOM 1660 C C . THR A 1 212 ? 0.710 -4.975 18.200 1.00 86.00 212 THR A C 1
ATOM 1662 O O . THR A 1 212 ? 0.946 -3.962 18.857 1.00 86.00 212 THR A O 1
ATOM 1665 N N . GLY A 1 213 ? 1.058 -6.196 18.615 1.00 85.81 213 GLY A N 1
ATOM 1666 C CA . GLY A 1 213 ? 1.565 -6.442 19.967 1.00 85.81 213 GLY A CA 1
ATOM 1667 C C . GLY A 1 213 ? 0.540 -6.007 21.016 1.00 85.81 213 GLY A C 1
ATOM 1668 O O . GLY A 1 213 ? -0.617 -6.414 20.943 1.00 85.81 213 GLY A O 1
ATOM 1669 N N . ASP A 1 214 ? 0.965 -5.142 21.936 1.00 85.00 214 ASP A N 1
ATOM 1670 C CA . ASP A 1 214 ? 0.134 -4.628 23.033 1.00 85.00 214 ASP A CA 1
ATOM 1671 C C . ASP A 1 214 ? -0.593 -3.312 22.689 1.00 85.00 214 ASP A C 1
ATOM 1673 O O . ASP A 1 214 ? -1.247 -2.723 23.548 1.00 85.00 214 ASP A O 1
ATOM 1677 N N . PHE A 1 215 ? -0.479 -2.827 21.447 1.00 85.00 215 PHE A N 1
ATOM 1678 C CA . PHE A 1 215 ? -1.016 -1.530 21.033 1.00 85.00 215 PHE A CA 1
ATOM 1679 C C . PHE A 1 215 ? -2.205 -1.672 20.082 1.00 85.00 215 PHE A C 1
ATOM 1681 O O . PHE A 1 215 ? -2.173 -2.464 19.134 1.00 85.00 215 PHE A O 1
ATOM 1688 N N . PHE A 1 216 ? -3.226 -0.840 20.300 1.00 90.94 216 PHE A N 1
ATOM 1689 C CA . PHE A 1 216 ? -4.360 -0.668 19.394 1.00 90.94 216 PHE A CA 1
ATOM 1690 C C . PHE A 1 216 ? -4.216 0.618 18.578 1.00 90.94 216 PHE A C 1
ATOM 1692 O O . PHE A 1 216 ? -3.887 1.675 19.111 1.00 90.94 216 PHE A O 1
ATOM 1699 N N . THR A 1 217 ? -4.534 0.540 17.289 1.00 88.25 217 THR A N 1
ATOM 1700 C CA . THR A 1 217 ? -4.804 1.705 16.445 1.00 88.25 217 THR A CA 1
ATOM 1701 C C . THR A 1 217 ? -6.292 2.004 16.533 1.00 88.25 217 THR A C 1
ATOM 1703 O O . THR A 1 217 ? -7.115 1.168 16.159 1.00 88.25 217 THR A O 1
ATOM 1706 N N . VAL A 1 218 ? -6.640 3.182 17.043 1.00 90.81 218 VAL A N 1
ATOM 1707 C CA . VAL A 1 218 ? -8.031 3.583 17.269 1.00 90.81 218 VAL A CA 1
ATOM 1708 C C . VAL A 1 218 ? -8.393 4.713 16.317 1.00 90.81 218 VAL A C 1
ATOM 1710 O O . VAL A 1 218 ? -7.694 5.723 16.259 1.00 90.81 218 VAL A O 1
ATOM 1713 N N . PHE A 1 219 ? -9.502 4.553 15.599 1.00 90.06 219 PHE A N 1
ATOM 1714 C CA . PHE A 1 219 ? -10.099 5.635 14.831 1.00 90.06 219 PHE A CA 1
ATOM 1715 C C . PHE A 1 219 ? -10.916 6.533 15.762 1.00 90.06 219 PHE A C 1
ATOM 1717 O O . PHE A 1 219 ? -11.743 6.072 16.555 1.00 90.06 219 PHE A O 1
ATOM 1724 N N . THR A 1 220 ? -10.658 7.831 15.679 1.00 86.00 220 THR A N 1
ATOM 1725 C CA . THR A 1 220 ? -11.229 8.850 16.563 1.00 86.00 220 THR A CA 1
ATOM 1726 C C . THR A 1 220 ? -12.196 9.780 15.836 1.00 86.00 220 THR A C 1
ATOM 1728 O O . THR A 1 220 ? -12.739 10.672 16.480 1.00 86.00 220 THR A O 1
ATOM 1731 N N . GLY A 1 221 ? -12.444 9.583 14.531 1.00 80.25 221 GLY A N 1
ATOM 1732 C CA . GLY A 1 221 ? -13.099 10.580 13.674 1.00 80.25 221 GLY A CA 1
ATOM 1733 C C . GLY A 1 221 ? -14.523 10.963 14.043 1.00 80.25 221 GLY A C 1
ATOM 1734 O O . GLY A 1 221 ? -14.961 12.087 13.822 1.00 80.25 221 GLY A O 1
ATOM 1735 N N . HIS A 1 222 ? -15.221 10.052 14.702 1.00 76.50 222 HIS A N 1
ATOM 1736 C CA . HIS A 1 222 ? -16.579 10.237 15.199 1.00 76.50 222 HIS A CA 1
ATOM 1737 C C . HIS A 1 222 ? -16.643 10.829 16.615 1.00 76.50 222 HIS A C 1
ATOM 1739 O O . HIS A 1 222 ? -17.739 11.063 17.131 1.00 76.50 222 HIS A O 1
ATOM 1745 N N . LYS A 1 223 ? -15.503 11.034 17.288 1.00 75.06 223 LYS A N 1
ATOM 1746 C CA . LYS A 1 223 ? -15.457 11.566 18.655 1.00 75.06 223 LYS A CA 1
ATOM 1747 C C . LYS A 1 223 ? -15.401 13.089 18.643 1.00 75.06 223 LYS A C 1
ATOM 1749 O O . LYS A 1 223 ? -14.599 13.698 17.945 1.00 75.06 223 LYS A O 1
ATOM 1754 N N . VAL A 1 224 ? -16.201 13.715 19.503 1.00 60.41 224 VAL A N 1
ATOM 1755 C CA . VAL A 1 224 ? -16.092 15.155 19.767 1.00 60.41 224 VAL A CA 1
ATOM 1756 C C . VAL A 1 224 ? -14.849 15.403 20.621 1.00 60.41 224 VAL A C 1
ATOM 1758 O O . VAL A 1 224 ? -14.755 14.882 21.735 1.00 60.41 224 VAL A O 1
ATOM 1761 N N . VAL A 1 225 ? -13.916 16.226 20.131 1.00 55.19 225 VAL A N 1
ATOM 1762 C CA . VAL A 1 225 ? -12.794 16.729 20.936 1.00 55.19 225 VAL A CA 1
ATOM 1763 C C . VAL A 1 225 ? -13.374 17.573 22.070 1.00 55.19 225 VAL A C 1
ATOM 1765 O O . VAL A 1 225 ? -13.820 18.700 21.867 1.00 55.19 225 VAL A O 1
ATOM 1768 N N . ARG A 1 226 ? -13.430 17.014 23.280 1.00 42.12 226 ARG A N 1
ATOM 1769 C CA . ARG A 1 226 ? -13.741 17.788 24.483 1.00 42.12 226 ARG A CA 1
ATOM 1770 C C . ARG A 1 226 ? -12.431 18.371 24.997 1.00 42.12 226 ARG A C 1
ATOM 1772 O O . ARG A 1 226 ? -11.568 17.609 25.423 1.00 42.12 226 ARG A O 1
ATOM 1779 N N . GLU A 1 227 ? -12.292 19.698 24.981 1.00 33.78 227 GLU A N 1
ATOM 1780 C CA . GLU A 1 227 ? -11.248 20.377 25.757 1.00 33.78 227 GLU A CA 1
ATOM 1781 C C . GLU A 1 227 ? -11.381 19.925 27.216 1.00 33.78 227 GLU A C 1
ATOM 1783 O O . GLU A 1 227 ? -12.389 20.175 27.882 1.00 33.78 227 GLU A O 1
ATOM 1788 N N . ALA A 1 228 ? -10.396 19.162 27.687 1.00 33.69 228 ALA A N 1
ATOM 1789 C CA . ALA A 1 228 ? -10.420 18.575 29.012 1.00 33.69 228 ALA A CA 1
ATOM 1790 C C . ALA A 1 228 ? -10.315 19.684 30.069 1.00 33.69 228 ALA A C 1
ATOM 1792 O O . ALA A 1 228 ? -9.240 20.226 30.326 1.00 33.69 228 ALA A O 1
ATOM 1793 N N . ILE A 1 229 ? -11.439 19.998 30.713 1.00 30.88 229 ILE A N 1
ATOM 1794 C CA . ILE A 1 229 ? -11.444 20.711 31.988 1.00 30.88 229 ILE A CA 1
ATOM 1795 C C . ILE A 1 229 ? -10.804 19.768 33.012 1.00 30.88 229 ILE A C 1
ATOM 1797 O O . ILE A 1 229 ? -11.310 18.685 33.299 1.00 30.88 229 ILE A O 1
ATOM 1801 N N . VAL A 1 230 ? -9.630 20.176 33.482 1.00 29.98 230 VAL A N 1
ATOM 1802 C CA . VAL A 1 230 ? -8.760 19.457 34.412 1.00 29.98 230 VAL A CA 1
ATOM 1803 C C . VAL A 1 230 ? -9.458 19.262 35.760 1.00 29.98 230 VAL A C 1
ATOM 1805 O O . VAL A 1 230 ? -9.762 20.241 36.434 1.00 29.98 230 VAL A O 1
ATOM 1808 N N . GLU A 1 231 ? -9.585 18.012 36.210 1.00 24.89 231 GLU A N 1
ATOM 1809 C CA . GLU A 1 231 ? -9.585 17.684 37.639 1.00 24.89 231 GLU A CA 1
ATOM 1810 C C . GLU A 1 231 ? -8.544 16.590 37.933 1.00 24.89 231 GLU A C 1
ATOM 1812 O O . GLU A 1 231 ? -8.326 15.703 37.101 1.00 24.89 231 GLU A O 1
ATOM 1817 N N . PRO A 1 232 ? -7.838 16.665 39.079 1.00 34.12 232 PRO A N 1
ATOM 1818 C CA . PRO A 1 232 ? -6.671 15.842 39.332 1.00 34.12 232 PRO A CA 1
ATOM 1819 C C . PRO A 1 232 ? -7.078 14.515 39.977 1.00 34.12 232 PRO A C 1
ATOM 1821 O O . PRO A 1 232 ? -7.568 14.477 41.103 1.00 34.12 232 PRO A O 1
ATOM 1824 N N . ALA A 1 233 ? -6.778 13.409 39.306 1.00 24.95 233 ALA A N 1
ATOM 1825 C CA . ALA A 1 233 ? -6.611 12.117 39.953 1.00 24.95 233 ALA A CA 1
ATOM 1826 C C . ALA A 1 233 ? -5.363 11.455 39.364 1.00 24.95 233 ALA A C 1
ATOM 1828 O O . ALA A 1 233 ? -5.273 11.224 38.161 1.00 24.95 233 ALA A O 1
ATOM 1829 N N . LEU A 1 234 ? -4.369 11.249 40.228 1.00 32.34 234 LEU A N 1
ATOM 1830 C CA . LEU A 1 234 ? -3.121 10.554 39.934 1.00 32.34 234 LEU A CA 1
ATOM 1831 C C . LEU A 1 234 ? -3.407 9.130 39.448 1.00 32.34 234 LEU A C 1
ATOM 1833 O O . LEU A 1 234 ? -3.926 8.341 40.230 1.00 32.34 234 LEU A O 1
ATOM 1837 N N . ASP A 1 235 ? -2.972 8.787 38.236 1.00 27.72 235 ASP A N 1
ATOM 1838 C CA . ASP A 1 235 ? -2.297 7.510 37.991 1.00 27.72 235 ASP A CA 1
ATOM 1839 C C . ASP A 1 235 ? -1.490 7.562 36.681 1.00 27.72 235 ASP A C 1
ATOM 1841 O O . ASP A 1 235 ? -1.739 8.399 35.810 1.00 27.72 235 ASP A O 1
ATOM 1845 N N . LEU A 1 236 ? -0.496 6.687 36.565 1.00 32.00 236 LEU A N 1
ATOM 1846 C CA . LEU A 1 236 ? 0.596 6.622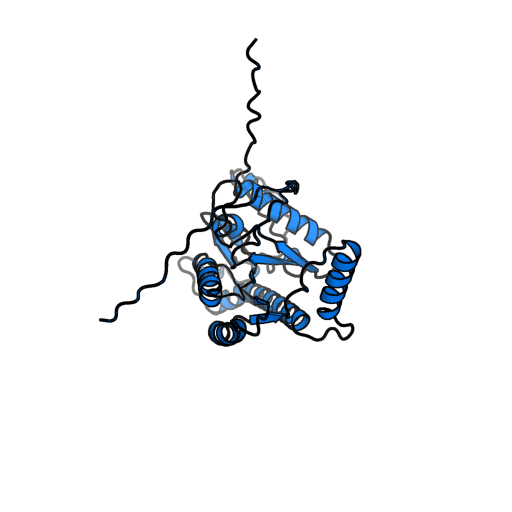 35.578 1.00 32.00 236 LEU A CA 1
ATOM 1847 C C . LEU A 1 236 ? 0.205 6.703 34.076 1.00 32.00 236 LEU A C 1
ATOM 1849 O O . LEU A 1 236 ? 1.084 6.831 33.223 1.00 32.00 236 LEU A O 1
ATOM 1853 N N . GLU A 1 237 ? -1.084 6.679 33.737 1.00 35.84 237 GLU A N 1
ATOM 1854 C CA . GLU A 1 237 ? -1.623 6.774 32.370 1.00 35.84 237 GLU A CA 1
ATOM 1855 C C . GLU A 1 237 ? -1.458 8.149 31.705 1.00 35.84 237 GLU A C 1
ATOM 1857 O O . GLU A 1 237 ? -1.476 8.265 30.478 1.00 35.84 237 GLU A O 1
ATOM 1862 N N . GLN A 1 238 ? -1.263 9.217 32.480 1.00 30.56 238 GLN A N 1
ATOM 1863 C CA . GLN A 1 238 ? -1.168 10.574 31.924 1.00 30.56 238 GLN A CA 1
ATOM 1864 C C . GLN A 1 238 ? 0.103 10.819 31.093 1.00 30.56 238 GLN A C 1
ATOM 1866 O O . GLN A 1 238 ? 0.126 11.731 30.265 1.00 30.56 238 GLN A O 1
ATOM 1871 N N . VAL A 1 239 ? 1.146 10.001 31.274 1.00 31.45 239 VAL A N 1
ATOM 1872 C CA . VAL A 1 239 ? 2.358 10.063 30.439 1.00 31.45 239 VAL A CA 1
ATOM 1873 C C . VAL A 1 239 ? 2.145 9.346 29.100 1.00 31.45 239 VAL A C 1
ATOM 1875 O O . VAL A 1 239 ? 2.670 9.805 28.088 1.00 31.45 239 VAL A O 1
ATOM 1878 N N . LEU A 1 240 ? 1.321 8.291 29.063 1.00 35.47 240 LEU A N 1
ATOM 1879 C CA . LEU A 1 240 ? 0.984 7.564 27.832 1.00 35.47 240 LEU A CA 1
ATOM 1880 C C . LEU A 1 240 ? 0.037 8.368 26.928 1.00 35.47 240 LEU A C 1
ATOM 1882 O O . LEU A 1 240 ? 0.234 8.397 25.715 1.00 35.47 240 LEU A O 1
ATOM 1886 N N . ARG A 1 241 ? -0.880 9.155 27.508 1.00 33.25 241 ARG A N 1
ATOM 1887 C CA . ARG A 1 241 ? -1.809 9.998 26.731 1.00 33.25 241 ARG A CA 1
ATOM 1888 C C . ARG A 1 241 ? -1.151 11.072 25.868 1.00 33.25 241 ARG A C 1
ATOM 1890 O O . ARG A 1 241 ? -1.747 11.498 24.888 1.00 33.25 241 ARG A O 1
ATOM 1897 N N . ARG A 1 242 ? 0.084 11.497 26.166 1.00 30.42 242 ARG A N 1
ATOM 1898 C CA . ARG A 1 242 ? 0.801 12.465 25.309 1.00 30.42 242 ARG A CA 1
ATOM 1899 C C . ARG A 1 242 ? 1.295 11.871 23.985 1.00 30.42 242 ARG A C 1
ATOM 1901 O O . ARG A 1 242 ? 1.801 12.618 23.153 1.00 30.42 242 ARG A O 1
ATOM 1908 N N . LEU A 1 243 ? 1.156 10.559 23.783 1.00 33.31 243 LEU A N 1
ATOM 1909 C CA . LEU A 1 243 ? 1.458 9.882 22.519 1.00 33.31 243 LEU A CA 1
ATOM 1910 C C . LEU A 1 243 ? 0.197 9.391 21.780 1.00 33.31 243 LEU A C 1
ATOM 1912 O O . LEU A 1 243 ? 0.330 8.885 20.669 1.00 33.31 243 LEU A O 1
ATOM 1916 N N . GLU A 1 244 ? -0.999 9.562 22.356 1.00 38.25 244 GLU A N 1
ATOM 1917 C CA . GLU A 1 244 ? -2.256 8.943 21.890 1.00 38.25 244 GLU A CA 1
ATOM 1918 C C . GLU A 1 244 ? -3.293 9.926 21.318 1.00 38.25 244 GLU A C 1
ATOM 1920 O O . GLU A 1 244 ? -4.425 9.536 21.034 1.00 38.25 244 GLU A O 1
ATOM 1925 N N . GLU A 1 245 ? -2.936 11.187 21.076 1.00 37.22 245 GLU A N 1
ATOM 1926 C CA . GLU A 1 245 ? -3.790 12.085 20.287 1.00 37.22 245 GLU A CA 1
ATOM 1927 C C . GLU A 1 245 ? -3.580 11.806 18.790 1.00 37.22 245 GLU A C 1
ATOM 1929 O O . GLU A 1 245 ? -2.832 12.482 18.083 1.00 37.22 245 GLU A O 1
ATOM 1934 N N . VAL A 1 246 ? -4.216 10.732 18.311 1.00 42.59 246 VAL A N 1
ATOM 1935 C CA . VAL A 1 246 ? -4.430 10.493 16.881 1.00 42.59 246 VAL A CA 1
ATOM 1936 C C . VAL A 1 246 ? -5.528 11.450 16.440 1.00 42.59 246 VAL A C 1
ATOM 1938 O O . VAL A 1 246 ? -6.713 11.237 16.710 1.00 42.59 246 VAL A O 1
ATOM 1941 N N . ASP A 1 247 ? -5.095 12.549 15.836 1.00 37.66 247 ASP A N 1
ATOM 1942 C CA . ASP A 1 247 ? -5.975 13.609 15.379 1.00 37.66 247 ASP A CA 1
ATOM 1943 C C . ASP A 1 247 ? -6.740 13.177 14.119 1.00 37.66 247 ASP A C 1
ATOM 1945 O O . ASP A 1 247 ? -6.179 12.707 13.125 1.00 37.66 247 ASP A O 1
ATOM 1949 N N . VAL A 1 248 ? -8.050 13.358 14.202 1.00 39.12 248 VAL A N 1
ATOM 1950 C CA . VAL A 1 248 ? -9.095 13.000 13.236 1.00 39.12 248 VAL A CA 1
ATOM 1951 C C . VAL A 1 248 ? -8.905 13.687 11.889 1.00 39.12 248 VAL A C 1
ATOM 1953 O O . VAL A 1 248 ? -9.271 13.145 10.850 1.00 39.12 248 VAL A O 1
ATOM 1956 N N . ALA A 1 249 ? -8.281 14.862 11.889 1.00 32.91 249 ALA A N 1
ATOM 1957 C CA . ALA A 1 249 ? -8.113 15.677 10.693 1.00 32.91 249 ALA A CA 1
ATOM 1958 C C . ALA A 1 249 ? -7.109 15.102 9.672 1.00 32.91 249 ALA A C 1
ATOM 1960 O O . ALA A 1 249 ? -7.005 15.623 8.563 1.00 32.91 249 ALA A O 1
ATOM 1961 N N . LEU A 1 250 ? -6.359 14.052 10.027 1.00 39.34 250 LEU A N 1
ATOM 1962 C CA . LEU A 1 250 ? -5.327 13.455 9.172 1.00 39.34 250 LEU A CA 1
ATOM 1963 C C . LEU A 1 250 ? -5.907 12.488 8.128 1.00 39.34 250 LEU A C 1
ATOM 1965 O O . LEU A 1 250 ? -5.412 12.437 7.004 1.00 39.34 250 LEU A O 1
ATOM 1969 N N . GLY A 1 251 ? -6.969 11.756 8.484 1.00 37.91 251 GLY A N 1
ATOM 1970 C CA . GLY A 1 251 ? -7.557 10.710 7.641 1.00 37.91 251 GLY A CA 1
ATOM 1971 C C . GLY A 1 251 ? -8.266 11.237 6.392 1.00 37.91 251 GLY A C 1
ATOM 1972 O O . GLY A 1 251 ? -8.256 10.569 5.369 1.00 37.91 251 GLY A O 1
ATOM 1973 N N . GLU A 1 252 ? -8.819 12.450 6.423 1.00 36.16 252 GLU A N 1
ATOM 1974 C CA . GLU A 1 252 ? -9.433 13.076 5.238 1.00 36.16 252 GLU A CA 1
ATOM 1975 C C . GLU A 1 252 ? -8.416 13.801 4.342 1.00 36.16 252 GLU A C 1
ATOM 1977 O O . GLU A 1 252 ? -8.721 14.123 3.195 1.00 36.16 252 GLU A O 1
ATOM 1982 N N . ARG A 1 253 ? -7.213 14.093 4.860 1.00 39.34 253 ARG A N 1
ATOM 1983 C CA . ARG A 1 253 ? -6.276 15.041 4.233 1.00 39.34 253 ARG A CA 1
ATOM 1984 C C . ARG A 1 253 ? -5.011 14.417 3.677 1.00 39.34 253 ARG A C 1
ATOM 1986 O O . ARG A 1 253 ? -4.336 15.072 2.890 1.00 39.34 253 ARG A O 1
ATOM 1993 N N . LEU A 1 254 ? -4.648 13.206 4.090 1.00 32.25 254 LEU A N 1
ATOM 1994 C CA . LEU A 1 254 ? -3.418 12.595 3.613 1.00 32.25 254 LEU A CA 1
ATOM 1995 C C . LEU A 1 254 ? -3.536 11.073 3.496 1.00 32.25 254 LEU A C 1
ATOM 1997 O O . LEU A 1 254 ? -3.631 10.368 4.500 1.00 32.25 254 LEU A O 1
ATOM 2001 N N . GLU A 1 255 ? -3.488 10.562 2.269 1.00 43.38 255 GLU A N 1
ATOM 2002 C CA . GLU A 1 255 ? -3.370 9.128 2.013 1.00 43.38 255 GLU A CA 1
ATOM 2003 C C . GLU A 1 255 ? -1.887 8.735 2.052 1.00 43.38 255 GLU A C 1
ATOM 2005 O O . GLU A 1 255 ? -1.100 9.128 1.189 1.00 43.38 255 GLU A O 1
ATOM 2010 N N . CYS A 1 256 ? -1.484 7.977 3.074 1.00 49.00 256 CYS A N 1
ATOM 2011 C CA . CYS A 1 256 ? -0.131 7.435 3.168 1.00 49.00 256 CYS A CA 1
ATOM 2012 C C . CYS A 1 256 ? -0.061 6.033 2.577 1.00 49.00 256 CYS A C 1
ATOM 2014 O O . CYS A 1 256 ? -0.576 5.098 3.180 1.00 49.00 256 CYS A O 1
ATOM 2016 N N . LEU A 1 257 ? 0.653 5.865 1.470 1.00 54.72 257 LEU A N 1
ATOM 2017 C CA . LEU A 1 257 ? 0.825 4.568 0.822 1.00 54.72 257 LEU A CA 1
ATOM 2018 C C . LEU A 1 257 ? 2.229 4.036 1.079 1.00 54.72 257 LEU A C 1
ATOM 2020 O O . LEU A 1 257 ? 3.226 4.681 0.742 1.00 54.72 257 LEU A O 1
ATOM 2024 N N . LEU A 1 258 ? 2.317 2.841 1.660 1.00 57.69 258 LEU A N 1
ATOM 2025 C CA . LEU A 1 258 ? 3.570 2.105 1.718 1.00 57.69 258 LEU A CA 1
ATOM 2026 C C . LEU A 1 258 ? 3.859 1.529 0.331 1.00 57.69 258 LEU A C 1
ATOM 2028 O O . LEU A 1 258 ? 3.094 0.723 -0.195 1.00 57.69 258 LEU A O 1
ATOM 2032 N N . TRP A 1 259 ? 4.976 1.934 -0.256 1.00 57.78 259 TRP A N 1
ATOM 2033 C CA . TRP A 1 259 ? 5.435 1.445 -1.547 1.00 57.78 259 TRP A CA 1
ATOM 2034 C C . TRP A 1 259 ? 6.491 0.366 -1.323 1.00 57.78 259 TRP A C 1
ATOM 2036 O O . TRP A 1 259 ? 7.574 0.634 -0.786 1.00 57.78 259 TRP A O 1
ATOM 2046 N N . VAL A 1 260 ? 6.201 -0.865 -1.758 1.00 53.62 260 VAL A N 1
ATOM 2047 C CA . VAL A 1 260 ? 7.098 -2.011 -1.553 1.00 53.62 260 VAL A CA 1
ATOM 2048 C C . VAL A 1 260 ? 7.419 -2.734 -2.847 1.00 53.62 260 VAL A C 1
ATOM 2050 O O . VAL A 1 260 ? 6.528 -3.098 -3.609 1.00 53.62 260 VAL A O 1
ATOM 2053 N N . CYS A 1 261 ? 8.704 -2.998 -3.086 1.00 44.47 261 CYS A N 1
ATOM 2054 C CA . CYS A 1 261 ? 9.135 -3.822 -4.209 1.00 44.47 261 CYS A CA 1
ATOM 2055 C C . CYS A 1 261 ? 9.066 -5.314 -3.839 1.00 44.47 261 CYS A C 1
ATOM 2057 O O . CYS A 1 261 ? 9.622 -5.751 -2.836 1.00 44.47 261 CYS A O 1
ATOM 2059 N N . GLY A 1 262 ? 8.375 -6.118 -4.647 1.00 34.12 262 GLY A N 1
ATOM 2060 C CA . GLY A 1 262 ? 8.293 -7.581 -4.525 1.00 34.12 262 GLY A CA 1
ATOM 2061 C C . GLY A 1 262 ? 9.327 -8.332 -5.374 1.00 34.12 262 GLY A C 1
ATOM 2062 O O . GLY A 1 262 ? 9.376 -9.563 -5.363 1.00 34.12 262 GLY A O 1
ATOM 2063 N N . GLY A 1 263 ? 10.141 -7.605 -6.146 1.00 37.00 263 GLY A N 1
ATOM 2064 C CA . GLY A 1 263 ? 11.138 -8.158 -7.060 1.00 37.00 263 GLY A CA 1
ATOM 2065 C C . GLY A 1 263 ? 12.560 -8.163 -6.501 1.00 37.00 263 GLY A C 1
ATOM 2066 O O . GLY A 1 263 ? 12.883 -7.513 -5.504 1.00 37.00 263 GLY A O 1
ATOM 2067 N N . ARG A 1 264 ? 13.462 -8.884 -7.180 1.00 41.19 264 ARG A N 1
ATOM 2068 C CA . ARG A 1 264 ? 14.903 -8.807 -6.890 1.00 41.19 264 ARG A CA 1
ATOM 2069 C C . ARG A 1 264 ? 15.374 -7.375 -7.142 1.00 41.19 264 ARG A C 1
ATOM 2071 O O . ARG A 1 264 ? 15.456 -6.960 -8.297 1.00 41.19 264 ARG A O 1
ATOM 2078 N N . GLY A 1 265 ? 15.686 -6.653 -6.063 1.00 36.53 265 GLY A N 1
ATOM 2079 C CA . GLY A 1 265 ? 16.189 -5.282 -6.111 1.00 36.53 265 GLY A CA 1
ATOM 2080 C C . GLY A 1 265 ? 17.280 -5.114 -7.167 1.00 36.53 265 GLY A C 1
ATOM 2081 O O . GLY A 1 265 ? 18.123 -5.998 -7.359 1.00 36.53 265 GLY A O 1
ATOM 2082 N N . ALA A 1 266 ? 17.237 -3.990 -7.883 1.00 36.19 266 ALA A N 1
ATOM 2083 C CA . ALA A 1 266 ? 18.229 -3.651 -8.888 1.00 36.19 266 ALA A CA 1
ATOM 2084 C C . ALA A 1 266 ? 19.633 -3.795 -8.280 1.00 36.19 266 ALA A C 1
ATOM 2086 O O . ALA A 1 266 ? 19.995 -3.099 -7.331 1.00 36.19 266 ALA A O 1
ATOM 2087 N N . ARG A 1 267 ? 20.437 -4.733 -8.803 1.00 32.38 267 ARG A N 1
ATOM 2088 C CA . ARG A 1 267 ? 21.858 -4.809 -8.452 1.00 32.38 267 ARG A CA 1
ATOM 2089 C C . ARG A 1 267 ? 22.480 -3.463 -8.807 1.00 32.38 267 ARG A C 1
ATOM 2091 O O . ARG A 1 267 ? 22.613 -3.152 -9.988 1.00 32.38 267 ARG A O 1
ATOM 2098 N N . LYS A 1 268 ? 22.924 -2.713 -7.799 1.00 29.84 268 LYS A N 1
ATOM 2099 C CA . LYS A 1 268 ? 23.897 -1.634 -7.970 1.00 29.84 268 LYS A CA 1
ATOM 2100 C C . LYS A 1 268 ? 25.172 -2.284 -8.517 1.00 29.84 268 LYS A C 1
ATOM 2102 O O . LYS A 1 268 ? 25.934 -2.882 -7.756 1.00 29.84 268 LYS A O 1
ATOM 2107 N N . ARG A 1 269 ? 25.354 -2.295 -9.844 1.00 30.72 269 ARG A N 1
ATOM 2108 C CA . ARG A 1 269 ? 26.643 -2.675 -10.437 1.00 30.72 269 ARG A CA 1
ATOM 2109 C C . ARG A 1 269 ? 27.655 -1.654 -9.924 1.00 30.72 269 ARG A C 1
ATOM 2111 O O . ARG A 1 269 ? 27.428 -0.457 -10.051 1.00 30.72 269 ARG A O 1
ATOM 2118 N N . ARG A 1 270 ? 28.707 -2.136 -9.260 1.00 28.02 270 ARG A N 1
ATOM 2119 C CA . ARG A 1 270 ? 29.884 -1.318 -8.976 1.00 28.02 270 ARG A CA 1
ATOM 2120 C C . ARG A 1 270 ? 30.552 -1.025 -10.313 1.00 28.02 270 ARG A C 1
ATOM 2122 O O . ARG A 1 270 ? 30.775 -1.951 -11.092 1.00 28.02 270 ARG A O 1
ATOM 2129 N N . ASP A 1 271 ? 30.812 0.249 -10.560 1.00 32.28 271 ASP A N 1
ATOM 2130 C CA . ASP A 1 271 ? 31.672 0.702 -11.641 1.00 32.28 271 ASP A CA 1
ATOM 2131 C C . ASP A 1 271 ? 33.113 0.335 -11.273 1.00 32.28 271 ASP A C 1
ATOM 2133 O O . ASP A 1 271 ? 33.795 1.085 -10.578 1.00 32.28 271 ASP A O 1
ATOM 2137 N N . ASP A 1 272 ? 33.569 -0.841 -11.703 1.00 29.55 272 ASP A N 1
ATOM 2138 C CA . ASP A 1 272 ? 34.992 -1.166 -11.690 1.00 29.55 272 ASP A CA 1
ATOM 2139 C C . ASP A 1 272 ? 35.585 -0.724 -13.031 1.00 29.55 272 ASP A C 1
ATOM 2141 O O . ASP A 1 272 ? 35.563 -1.437 -14.035 1.00 29.55 272 ASP A O 1
ATOM 2145 N N . ALA A 1 273 ? 36.098 0.505 -13.039 1.00 33.84 273 ALA A N 1
ATOM 2146 C CA . ALA A 1 273 ? 37.051 0.961 -14.033 1.00 33.84 273 ALA A CA 1
ATOM 2147 C C . ALA A 1 273 ? 38.390 0.244 -13.791 1.00 33.84 273 ALA A C 1
ATOM 2149 O O . ALA A 1 273 ? 39.093 0.537 -12.825 1.00 33.84 273 ALA A O 1
ATOM 2150 N N . ALA A 1 274 ? 38.759 -0.675 -14.681 1.00 31.59 274 ALA A N 1
ATOM 2151 C CA . ALA A 1 274 ? 40.117 -1.201 -14.774 1.00 31.59 274 ALA A CA 1
ATOM 2152 C C . ALA A 1 274 ? 40.512 -1.361 -16.250 1.00 31.59 274 ALA A C 1
ATOM 2154 O O . ALA A 1 274 ? 40.208 -2.357 -16.896 1.00 31.59 274 ALA A O 1
ATOM 2155 N N . SER A 1 275 ? 41.137 -0.293 -16.751 1.00 30.81 275 SER A N 1
ATOM 2156 C CA . SER A 1 275 ? 42.179 -0.225 -17.784 1.00 30.81 275 SER A CA 1
ATOM 2157 C C . SER A 1 275 ? 42.379 -1.429 -18.716 1.00 30.81 275 SER A C 1
ATOM 2159 O O . SER A 1 275 ? 42.907 -2.466 -18.313 1.00 30.81 275 SER A O 1
ATOM 2161 N N . GLU A 1 276 ? 42.130 -1.197 -20.005 1.00 29.52 276 GLU A N 1
ATOM 2162 C CA . GLU A 1 276 ? 42.780 -1.917 -21.099 1.00 29.52 276 GLU A CA 1
ATOM 2163 C C . GLU A 1 276 ? 44.291 -1.609 -21.150 1.00 29.52 276 GLU A C 1
ATOM 2165 O O . GLU A 1 276 ? 44.718 -0.461 -21.005 1.00 29.52 276 GLU A O 1
ATOM 2170 N N . GLY A 1 277 ? 45.093 -2.643 -21.407 1.00 26.62 277 GLY A N 1
ATOM 2171 C CA . GLY A 1 277 ? 46.511 -2.578 -21.774 1.00 26.62 277 GLY A CA 1
ATOM 2172 C C . GLY A 1 277 ? 47.034 -3.976 -22.157 1.00 26.62 277 GLY A C 1
ATOM 2173 O O . GLY A 1 277 ? 46.524 -4.958 -21.627 1.00 26.62 277 GLY A O 1
ATOM 2174 N N . PRO A 1 278 ? 47.975 -4.109 -23.113 1.00 35.81 278 PRO A N 1
ATOM 2175 C CA . PRO A 1 278 ? 47.786 -5.004 -24.260 1.00 35.81 278 PRO A CA 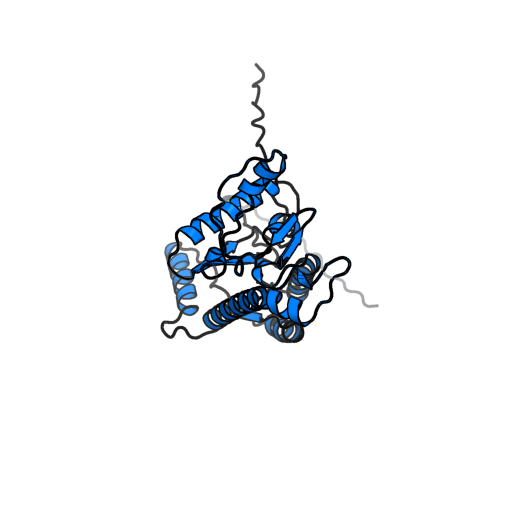1
ATOM 2176 C C . PRO A 1 278 ? 48.578 -6.327 -24.228 1.00 35.81 278 PRO A C 1
ATOM 2178 O O . PRO A 1 278 ? 49.656 -6.403 -23.653 1.00 35.81 278 PRO A O 1
ATOM 2181 N N . GLY A 1 279 ? 48.058 -7.312 -24.974 1.00 27.98 279 GLY A N 1
ATOM 2182 C CA . GLY A 1 279 ? 48.806 -8.234 -25.844 1.00 27.98 279 GLY A CA 1
ATOM 2183 C C . GLY A 1 279 ? 49.744 -9.277 -25.222 1.00 27.98 279 GLY A C 1
ATOM 2184 O O . GLY A 1 279 ? 50.883 -8.971 -24.892 1.00 27.98 279 GLY A O 1
ATOM 2185 N N . ALA A 1 280 ? 49.330 -10.547 -25.262 1.00 28.48 280 ALA A N 1
ATOM 2186 C CA . ALA A 1 280 ? 50.227 -11.660 -25.577 1.00 28.48 280 ALA A CA 1
ATOM 2187 C C . ALA A 1 280 ? 49.428 -12.815 -26.204 1.00 28.48 280 ALA A C 1
ATOM 2189 O O . ALA A 1 280 ? 48.419 -13.267 -25.667 1.00 28.48 280 ALA A O 1
ATOM 2190 N N . GLU A 1 281 ? 49.889 -13.211 -27.382 1.00 29.39 281 GLU A N 1
ATOM 2191 C CA . GLU A 1 281 ? 49.408 -14.278 -28.248 1.00 29.39 281 GLU A CA 1
ATOM 2192 C C . GLU A 1 281 ? 49.722 -15.693 -27.726 1.00 29.39 281 GLU A C 1
ATOM 2194 O O . GLU A 1 281 ? 50.641 -15.900 -26.938 1.00 29.39 281 GLU A O 1
ATOM 2199 N N . GLU A 1 282 ? 48.988 -16.638 -28.324 1.00 29.94 282 GLU A N 1
ATOM 2200 C CA . GLU A 1 282 ? 49.292 -18.058 -28.552 1.00 29.94 282 GLU A CA 1
ATOM 2201 C C . GLU A 1 282 ? 49.071 -19.108 -27.449 1.00 29.94 282 GLU A C 1
ATOM 2203 O O . GLU A 1 282 ? 49.601 -19.065 -26.343 1.00 29.94 282 GLU A O 1
ATOM 2208 N N . GLY A 1 283 ? 48.330 -20.152 -27.846 1.00 27.53 283 GLY A N 1
ATOM 2209 C CA . GLY A 1 283 ? 48.234 -21.425 -27.137 1.00 27.53 283 GLY A CA 1
ATOM 2210 C C . GLY A 1 283 ? 46.884 -22.111 -27.322 1.00 27.53 283 GLY A C 1
ATOM 2211 O O . GLY A 1 283 ? 46.125 -22.235 -26.367 1.00 27.53 283 GLY A O 1
ATOM 2212 N N . GLY A 1 284 ? 46.553 -22.516 -28.550 1.00 27.02 284 GLY A N 1
ATOM 2213 C CA . GLY A 1 284 ? 45.359 -23.315 -28.809 1.00 27.02 284 GLY A CA 1
ATOM 2214 C C . GLY A 1 284 ? 45.441 -24.702 -28.171 1.00 27.02 284 GLY A C 1
ATOM 2215 O O . GLY A 1 284 ? 46.506 -25.306 -28.150 1.00 27.02 284 GLY A O 1
ATOM 2216 N N . ASP A 1 285 ? 44.298 -25.239 -27.747 1.00 29.44 285 ASP A N 1
ATOM 2217 C CA . ASP A 1 285 ? 44.013 -26.641 -28.023 1.00 29.44 285 ASP A CA 1
ATOM 2218 C C . ASP A 1 285 ? 42.507 -26.914 -28.085 1.00 29.44 285 ASP A C 1
ATOM 2220 O O . ASP A 1 285 ? 41.689 -26.349 -27.358 1.00 29.44 285 ASP A O 1
ATOM 2224 N N . SER A 1 286 ? 42.165 -27.768 -29.035 1.00 31.47 286 SER A N 1
ATOM 2225 C CA . SER A 1 286 ? 40.830 -28.136 -29.478 1.00 31.47 286 SER A CA 1
ATOM 2226 C C . SER A 1 286 ? 40.462 -29.473 -28.859 1.00 31.47 286 SER A C 1
ATOM 2228 O O . SER A 1 286 ? 41.113 -30.462 -29.172 1.00 31.47 286 SER A O 1
ATOM 2230 N N . LEU A 1 287 ? 39.387 -29.563 -28.068 1.00 32.38 287 LEU A N 1
ATOM 2231 C CA . LEU A 1 287 ? 38.816 -30.865 -27.700 1.00 32.38 287 LEU A CA 1
ATOM 2232 C C . LEU A 1 287 ? 37.283 -30.881 -27.780 1.00 32.38 287 LEU A C 1
ATOM 2234 O O . LEU A 1 287 ? 36.540 -30.567 -26.858 1.00 32.38 287 LEU A O 1
ATOM 2238 N N . ARG A 1 288 ? 36.876 -31.257 -28.994 1.00 31.08 288 ARG A N 1
ATOM 2239 C CA . ARG A 1 288 ? 35.698 -32.006 -29.449 1.00 31.08 288 ARG A CA 1
ATOM 2240 C C . ARG A 1 288 ? 34.686 -32.505 -28.410 1.00 31.08 288 ARG A C 1
ATOM 2242 O O . ARG A 1 288 ? 34.989 -33.259 -27.493 1.00 31.08 288 ARG A O 1
ATOM 2249 N N . ALA A 1 289 ? 33.434 -32.258 -28.784 1.00 30.88 289 ALA A N 1
ATOM 2250 C CA . ALA A 1 289 ? 32.243 -33.001 -28.414 1.00 30.88 289 ALA A CA 1
ATOM 2251 C C . ALA A 1 289 ? 32.361 -34.520 -28.648 1.00 30.88 289 ALA A C 1
ATOM 2253 O O . ALA A 1 289 ? 32.771 -34.973 -29.722 1.00 30.88 289 ALA A O 1
ATOM 2254 N N . HIS A 1 290 ? 31.859 -35.296 -27.690 1.00 34.56 290 HIS A N 1
ATOM 2255 C CA . HIS A 1 290 ? 31.323 -36.635 -27.915 1.00 34.56 290 HIS A CA 1
ATOM 2256 C C . HIS A 1 290 ? 30.008 -36.770 -27.154 1.00 34.56 290 HIS A C 1
ATOM 2258 O O . HIS A 1 290 ? 29.975 -36.743 -25.927 1.00 34.56 290 HIS A O 1
ATOM 2264 N N . GLY A 1 291 ? 28.922 -36.894 -27.915 1.00 28.17 291 GLY A N 1
ATOM 2265 C CA . GLY A 1 291 ? 27.651 -37.373 -27.400 1.00 28.17 291 GLY A CA 1
ATOM 2266 C C . GLY A 1 291 ? 27.695 -38.877 -27.140 1.00 28.17 291 GLY A C 1
ATOM 2267 O O . GLY A 1 291 ? 28.470 -39.608 -27.759 1.00 28.17 291 GLY A O 1
ATOM 2268 N N . ARG A 1 292 ? 26.800 -39.334 -26.267 1.00 32.78 292 ARG A N 1
ATOM 2269 C CA . ARG A 1 292 ? 26.245 -40.686 -26.299 1.00 32.78 292 ARG A CA 1
ATOM 2270 C C . ARG A 1 292 ? 24.781 -40.628 -25.887 1.00 32.78 292 ARG A C 1
ATOM 2272 O O . ARG A 1 292 ? 24.459 -40.136 -24.812 1.00 32.78 292 ARG A O 1
ATOM 2279 N N . GLN A 1 293 ? 23.944 -41.106 -26.800 1.00 32.66 293 GLN A N 1
ATOM 2280 C CA . GLN A 1 293 ? 22.659 -41.729 -26.515 1.00 32.66 293 GLN A CA 1
ATOM 2281 C C . GLN A 1 293 ? 22.912 -42.979 -25.660 1.00 32.66 293 GLN A C 1
ATOM 2283 O O . GLN A 1 293 ? 23.815 -43.750 -25.990 1.00 32.66 293 GLN A O 1
ATOM 2288 N N . GLU A 1 294 ? 22.198 -43.123 -24.549 1.00 41.16 294 GLU A N 1
ATOM 2289 C CA . GLU A 1 294 ? 21.077 -44.058 -24.326 1.00 41.16 294 GLU A CA 1
ATOM 2290 C C . GLU A 1 294 ? 20.340 -43.641 -23.046 1.00 41.16 294 GLU A C 1
ATOM 2292 O O . GLU A 1 294 ? 21.022 -43.194 -22.093 1.00 41.16 294 GLU A O 1
#

Sequence (294 aa):
MASEQEDNKVIIPSDDTFVKSVAGHIRSCAAGSSEPAHMYVETAGGVHSPTLSGTTQLDAYRPLFLPTILVGDSKLGGISSTIASYEALQLRGYIVDSILLFKDDYYRNWEYLTSYFAERGVSVSAFDPPPPRETENQKDVDATENYYQSLVPESQEGGLFGVLHTLDERHRQRIAELESMPQRTLDTVWWPFVQHGLVKDPQDVNVIDSATGDFFTVFTGHKVVREAIVEPALDLEQVLRRLEEVDVALGERLECLLWVCGGRGARKRRDDAASEGPGAEEGGDSLRAHGRQE

Organism: NCBI:txid135208

InterPro domains:
  IPR015422 Pyridoxal phosphate-dependent transferase, small domain [G3DSA:3.90.1150.10] (169-272)
  IPR027417 P-loop containing nucleoside triphosphate hydrolase [G3DSA:3.40.50.300] (1-153)
  IPR027417 P-loop containing nucleoside triphosphate hydrolase [SSF52540] (32-130)

pLDDT: mean 77.85, std 25.58, range [24.89, 98.44]

Foldseek 3Di:
DDPPPPPPPPDQDDLVRVQVVVVVVLVVVLVVFPAADEAEDEDDFFQQDADSVRGGVLQSNLVVLAAAEEEFEQDVCRLVLSVVSVVSNVVSPHHHAEYEYEHDPVRRSQVVVQVVCVVVVHHYFYHHDQDPQDPDPVVNVVSRVVRVCVQCDPVCDDRVSVVVVSLVVVLVVVVVVQLCVLVVCLVDPDDPPDPNVVQPDSQSDWRFPDDDDPDTDTANQNHDPDPDPDDDDDDPCVVVVVVPCPDNSSSNHYRYYHYRYSDGPDPPPPPDDDDDDDDDDDDDDDDDDDDDDD

Radius of gyration: 26.72 Å; chains: 1; bounding box: 82×67×69 Å